Protein AF-A0A372QT05-F1 (afdb_monomer_lite)

Sequence (230 aa):
MGKVKGPLFNKNVDNTIMMLKKEWENHPNNFKMISKQIPQYNAKQIRQRWKNHLDPNLCHEPLDEAEKSFIVQWVKVNQTTPTATIHWKDLISAMKDRFGKLRSENKIKNFWYLKQRSLKLEQQEVDCKYTVDDDKNNIIPFQSLFEICHDPLSEREKQFIIQWISISKMKQKNDRISWVCLRNDLKTKFYKTRPENALKNFWYSRQRRLGEPAREGPSNKPAIPYLLDY

Radius of gyration: 26.47 Å; chains: 1; bounding box: 50×67×67 Å

Foldseek 3Di:
DDDDDADDDDPVLLVLLLVQCVVCVVPPLSLCVSCVVVVSDHSVRSVVCCLAPRPPQADPDAQDPVLLVLLVVVCVVPVPDPPDDDPLVVSQVVCCVVPVHRHRSVNSVVSVVVVVVVVVVVVVVVVVVDDPPPDDDDDDPPPPQPDQPPDQQDPVLLVLLVVVQVVVCVPPVDNDDDLVVSQVVSCVVVVHRHDSVNSVVSVVVVVDVVDDDDDDDPPDDDDDPPPDDD

Structure (mmCIF, N/CA/C/O backbone):
data_AF-A0A372QT05-F1
#
_entry.id   AF-A0A372QT05-F1
#
loop_
_atom_site.group_PDB
_atom_site.id
_atom_site.type_symbol
_atom_site.label_atom_id
_atom_site.label_alt_id
_atom_site.label_comp_id
_atom_site.label_asym_id
_atom_site.label_entity_id
_atom_site.label_seq_id
_atom_site.pdbx_PDB_ins_code
_atom_site.Cartn_x
_atom_site.Cartn_y
_atom_site.Cartn_z
_atom_site.occupancy
_atom_site.B_iso_or_equiv
_atom_site.auth_seq_id
_atom_site.auth_comp_id
_atom_site.auth_asym_id
_atom_site.auth_atom_id
_atom_site.pdbx_PDB_model_num
ATOM 1 N N . MET A 1 1 ? 20.247 11.283 9.728 1.00 34.91 1 MET A N 1
ATOM 2 C CA . MET A 1 1 ? 20.257 11.593 8.280 1.00 34.91 1 MET A CA 1
ATOM 3 C C . MET A 1 1 ? 18.890 11.264 7.693 1.00 34.91 1 MET A C 1
ATOM 5 O O . MET A 1 1 ? 18.452 10.124 7.799 1.00 34.91 1 MET A O 1
ATOM 9 N N . GLY A 1 2 ? 18.161 12.258 7.177 1.00 41.09 2 GLY A N 1
ATOM 10 C CA . GLY A 1 2 ? 16.855 12.034 6.548 1.00 41.09 2 GLY A CA 1
ATOM 11 C C . GLY A 1 2 ? 17.020 11.291 5.223 1.00 41.09 2 GLY A C 1
ATOM 12 O O . GLY A 1 2 ? 17.917 11.615 4.451 1.00 41.09 2 GLY A O 1
ATOM 13 N N . LYS A 1 3 ? 16.181 10.284 4.954 1.00 45.59 3 LYS A N 1
ATOM 14 C CA . LYS A 1 3 ? 16.156 9.623 3.642 1.00 45.59 3 LYS A CA 1
ATOM 15 C C . LYS A 1 3 ? 15.750 10.664 2.598 1.00 45.59 3 LYS A C 1
ATOM 17 O O . LYS A 1 3 ? 14.603 11.113 2.614 1.00 45.59 3 LYS A O 1
ATOM 22 N N . VAL A 1 4 ? 16.677 11.051 1.723 1.00 48.84 4 VAL A N 1
ATOM 23 C CA . VAL A 1 4 ? 16.378 11.878 0.547 1.00 48.84 4 VAL A CA 1
ATOM 24 C C . VAL A 1 4 ? 15.283 11.154 -0.237 1.00 48.84 4 VAL A C 1
ATOM 26 O O . VAL A 1 4 ? 15.436 9.982 -0.591 1.00 48.84 4 VAL A O 1
ATOM 29 N N . LYS A 1 5 ? 14.128 11.803 -0.420 1.00 57.41 5 LYS A N 1
ATOM 30 C CA . LYS A 1 5 ? 13.044 11.245 -1.235 1.00 57.41 5 LYS A CA 1
ATOM 31 C C . LYS A 1 5 ? 13.579 11.122 -2.660 1.00 57.41 5 LYS A C 1
ATOM 33 O O . LYS A 1 5 ? 13.969 12.123 -3.248 1.00 57.41 5 LYS A O 1
ATOM 38 N N . GLY A 1 6 ? 13.640 9.893 -3.171 1.00 64.12 6 GLY A N 1
ATOM 39 C CA . GLY A 1 6 ? 14.063 9.636 -4.545 1.00 64.12 6 GLY A CA 1
ATOM 40 C C . GLY A 1 6 ? 13.148 10.324 -5.569 1.00 64.12 6 GLY A C 1
ATOM 41 O O . GLY A 1 6 ? 12.059 10.781 -5.203 1.00 64.12 6 GLY A O 1
ATOM 42 N N . PRO A 1 7 ? 13.573 10.383 -6.842 1.00 74.38 7 PRO A N 1
ATOM 43 C CA . PRO A 1 7 ? 12.800 11.011 -7.908 1.00 74.38 7 PRO A CA 1
ATOM 44 C C . PRO A 1 7 ? 11.383 10.423 -7.985 1.00 74.38 7 PRO A C 1
ATOM 46 O O . PRO A 1 7 ? 11.181 9.225 -7.773 1.00 74.38 7 PRO A O 1
ATOM 49 N N . LEU A 1 8 ? 10.387 11.267 -8.263 1.00 83.69 8 LEU A N 1
ATOM 50 C CA . LEU A 1 8 ? 9.010 10.817 -8.476 1.00 83.69 8 LEU A CA 1
ATOM 51 C C . LEU A 1 8 ? 8.868 10.199 -9.868 1.00 83.69 8 LEU A C 1
ATOM 53 O O . LEU A 1 8 ? 9.497 10.657 -10.818 1.00 83.69 8 LEU A O 1
ATOM 57 N N . PHE A 1 9 ? 8.035 9.167 -9.991 1.00 88.38 9 PHE A N 1
ATOM 58 C CA . PHE A 1 9 ? 7.623 8.646 -11.295 1.00 88.38 9 PHE A CA 1
ATOM 59 C C . PHE A 1 9 ? 6.711 9.661 -11.989 1.00 88.38 9 PHE A C 1
ATOM 61 O O . PHE A 1 9 ? 5.841 10.253 -11.349 1.00 88.38 9 PHE A O 1
ATOM 68 N N . ASN A 1 10 ? 6.903 9.841 -13.292 1.00 91.56 10 ASN A N 1
ATOM 69 C CA . ASN A 1 10 ? 6.047 10.658 -14.146 1.00 91.56 10 ASN A CA 1
ATOM 70 C C . ASN A 1 10 ? 5.573 9.833 -15.353 1.00 91.56 10 ASN A C 1
ATOM 72 O O . ASN A 1 10 ? 6.066 8.729 -15.589 1.00 91.56 10 ASN A O 1
ATOM 76 N N . LYS A 1 11 ? 4.633 10.381 -16.130 1.00 91.75 11 LYS A N 1
ATOM 77 C CA . LYS A 1 11 ? 4.015 9.676 -17.262 1.00 91.75 11 LYS A CA 1
ATOM 78 C C . LYS A 1 11 ? 5.030 9.237 -18.325 1.00 91.75 11 LYS A C 1
ATOM 80 O O . LYS A 1 11 ? 4.906 8.141 -18.857 1.00 91.75 11 LYS A O 1
ATOM 85 N N . ASN A 1 12 ? 6.050 10.050 -18.602 1.00 92.38 12 ASN A N 1
ATOM 86 C CA . ASN A 1 12 ? 7.078 9.712 -19.591 1.00 92.38 12 ASN A CA 1
ATOM 87 C C . ASN A 1 12 ? 7.896 8.503 -19.134 1.00 92.38 12 ASN A C 1
ATOM 89 O O . ASN A 1 12 ? 8.069 7.556 -19.890 1.00 92.38 12 ASN A O 1
ATOM 93 N N . VAL A 1 13 ? 8.324 8.502 -17.870 1.00 92.69 13 VAL A N 1
ATOM 94 C CA . VAL A 1 13 ? 9.028 7.368 -17.259 1.00 92.69 13 VAL A CA 1
ATOM 95 C C . VAL A 1 13 ? 8.158 6.113 -17.263 1.00 92.69 13 VAL A C 1
ATOM 97 O O . VAL A 1 13 ? 8.650 5.037 -17.589 1.00 92.69 13 VAL A O 1
AT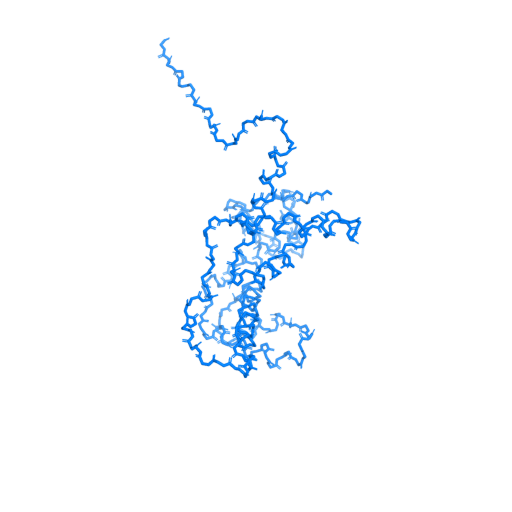OM 100 N N . ASP A 1 14 ? 6.878 6.235 -16.907 1.00 94.19 14 ASP A N 1
ATOM 101 C CA . ASP A 1 14 ? 5.947 5.106 -16.902 1.00 94.19 14 ASP A CA 1
ATOM 102 C C . ASP A 1 14 ? 5.808 4.494 -18.307 1.00 94.19 14 ASP A C 1
ATOM 104 O O . ASP A 1 14 ? 5.926 3.277 -18.454 1.00 94.19 14 ASP A O 1
ATOM 108 N N . ASN A 1 15 ? 5.671 5.328 -19.345 1.00 94.69 15 ASN A N 1
ATOM 109 C CA . ASN A 1 15 ? 5.636 4.882 -20.740 1.00 94.69 15 ASN A CA 1
ATOM 110 C C . ASN A 1 15 ? 6.932 4.161 -21.143 1.00 94.69 15 ASN A C 1
ATOM 112 O O . ASN A 1 15 ? 6.878 3.094 -21.758 1.00 94.69 15 ASN A O 1
ATOM 116 N N . THR A 1 16 ? 8.097 4.696 -20.761 1.00 94.38 16 THR A N 1
ATOM 117 C CA . THR A 1 16 ? 9.390 4.044 -21.016 1.00 94.38 16 THR A CA 1
ATOM 118 C C . THR A 1 16 ? 9.471 2.683 -20.323 1.00 94.38 16 THR A C 1
ATOM 120 O O . THR A 1 16 ? 9.893 1.705 -20.937 1.00 94.38 16 THR A O 1
ATOM 123 N N . ILE A 1 17 ? 9.022 2.580 -19.067 1.00 95.19 17 ILE A N 1
ATOM 124 C CA . ILE A 1 17 ? 8.984 1.304 -18.337 1.00 95.19 17 ILE A CA 1
ATOM 125 C C . ILE A 1 17 ? 8.062 0.305 -19.041 1.00 95.19 17 ILE A C 1
ATOM 127 O O . ILE A 1 17 ? 8.431 -0.862 -19.156 1.00 95.19 17 ILE A O 1
ATOM 131 N N . MET A 1 18 ? 6.890 0.735 -19.519 1.00 94.81 18 MET A N 1
ATOM 132 C CA . MET A 1 18 ? 5.953 -0.134 -20.240 1.00 94.81 18 MET A CA 1
ATOM 133 C C . MET A 1 18 ? 6.543 -0.683 -21.535 1.00 94.81 18 MET A C 1
ATOM 135 O O . MET A 1 18 ? 6.483 -1.890 -21.772 1.00 94.81 18 MET A O 1
ATOM 139 N N . MET A 1 19 ? 7.168 0.183 -22.331 1.00 94.94 19 MET A N 1
ATOM 140 C CA . MET A 1 19 ? 7.846 -0.200 -23.567 1.00 94.94 19 MET A CA 1
ATOM 141 C C . MET A 1 19 ? 8.975 -1.204 -23.304 1.00 94.94 19 MET A C 1
ATOM 143 O O . MET A 1 19 ? 8.967 -2.299 -23.865 1.00 94.94 19 MET A O 1
ATOM 147 N N . LEU A 1 20 ? 9.889 -0.8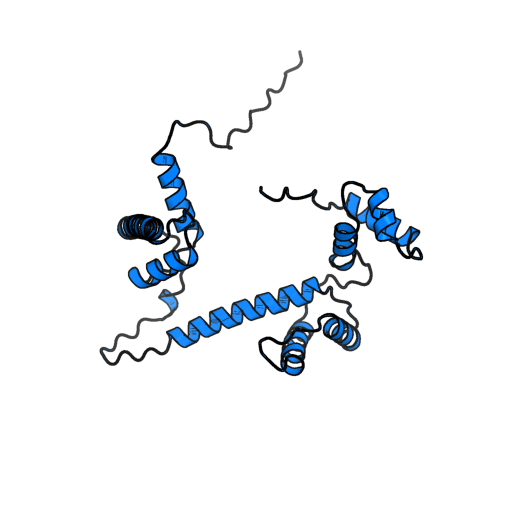91 -22.379 1.00 94.25 20 LEU A N 1
ATOM 148 C CA . LEU A 1 20 ? 11.001 -1.784 -22.047 1.00 94.25 20 LEU A CA 1
ATOM 149 C C . LEU A 1 20 ? 10.511 -3.096 -21.415 1.00 94.25 20 LEU A C 1
ATOM 151 O O . LEU A 1 20 ? 11.093 -4.155 -21.622 1.00 94.25 20 LEU A O 1
ATOM 155 N N . LYS A 1 21 ? 9.423 -3.087 -20.639 1.00 94.56 21 LYS A N 1
ATOM 156 C CA . LYS A 1 21 ? 8.907 -4.323 -20.038 1.00 94.56 21 LYS A CA 1
ATOM 157 C C . LYS A 1 21 ? 8.343 -5.299 -21.074 1.00 94.56 21 LYS A C 1
ATOM 159 O O . LYS A 1 21 ? 8.401 -6.506 -20.819 1.00 94.56 21 LYS A O 1
ATOM 164 N N . LYS A 1 22 ? 7.829 -4.780 -22.194 1.00 92.44 22 LYS A N 1
ATOM 165 C CA . LYS A 1 22 ? 7.400 -5.559 -23.361 1.00 92.44 22 LYS A CA 1
ATOM 166 C C . LYS A 1 22 ? 8.603 -6.102 -24.137 1.00 92.44 22 LYS A C 1
ATOM 168 O O . LYS A 1 22 ? 8.642 -7.282 -24.444 1.00 92.44 22 LYS A O 1
ATOM 173 N N . GLU A 1 23 ? 9.609 -5.268 -24.388 1.00 92.44 23 GLU A N 1
ATOM 174 C CA . GLU A 1 23 ? 10.841 -5.675 -25.083 1.00 92.44 23 GLU A CA 1
ATOM 175 C C . GLU A 1 23 ? 11.604 -6.777 -24.325 1.00 92.44 23 GLU A C 1
ATOM 177 O O . GLU A 1 23 ? 12.037 -7.769 -24.904 1.00 92.44 23 GLU A O 1
ATOM 182 N N . TRP A 1 24 ? 11.710 -6.647 -23.001 1.00 91.19 24 TRP A N 1
ATOM 183 C CA . TRP A 1 24 ? 12.456 -7.567 -22.141 1.00 91.19 24 TRP A CA 1
ATOM 184 C C . TRP A 1 24 ? 11.557 -8.616 -21.468 1.00 91.19 24 TRP A C 1
ATOM 186 O O . TRP A 1 24 ? 11.891 -9.111 -20.389 1.00 91.19 24 TRP A O 1
ATOM 196 N N . GLU A 1 25 ? 10.396 -8.943 -22.042 1.00 87.06 25 GLU A N 1
ATOM 197 C CA . GLU A 1 25 ? 9.388 -9.787 -21.389 1.00 87.06 25 GLU A CA 1
ATOM 198 C C . GLU A 1 25 ? 9.946 -11.146 -20.939 1.00 87.06 25 GLU A C 1
ATOM 200 O O . GLU A 1 25 ? 9.790 -11.503 -19.768 1.00 87.06 25 GLU A O 1
ATOM 205 N N . ASN A 1 26 ? 10.702 -11.808 -21.819 1.00 88.44 26 ASN A N 1
ATOM 206 C CA . ASN A 1 26 ? 11.276 -13.142 -21.608 1.00 88.44 26 ASN A CA 1
ATOM 207 C C . ASN A 1 26 ? 12.611 -13.141 -20.842 1.00 88.44 26 ASN A C 1
ATOM 209 O O . ASN A 1 26 ? 13.188 -14.197 -20.588 1.00 88.44 26 ASN A O 1
ATOM 213 N N . HIS A 1 27 ? 13.133 -11.971 -20.465 1.00 89.69 27 HIS A N 1
ATOM 214 C CA . HIS A 1 27 ? 14.425 -11.890 -19.794 1.00 89.69 27 HIS A CA 1
ATOM 215 C C . HIS A 1 27 ? 14.268 -12.107 -18.273 1.00 89.69 27 HIS A C 1
ATOM 217 O O . HIS A 1 27 ? 13.564 -11.330 -17.616 1.00 89.69 27 HIS A O 1
ATOM 223 N N . PRO A 1 28 ? 14.978 -13.072 -17.650 1.00 84.62 28 PRO A N 1
ATOM 224 C CA . PRO A 1 28 ? 14.790 -13.422 -16.233 1.00 84.62 28 PRO A CA 1
ATOM 225 C C . PRO A 1 28 ? 15.091 -12.253 -15.283 1.00 84.62 28 PRO A C 1
ATOM 227 O O . PRO A 1 28 ? 14.484 -12.111 -14.225 1.00 84.62 28 PRO A O 1
ATOM 230 N N . ASN A 1 29 ? 15.994 -11.361 -15.696 1.00 90.50 29 ASN A N 1
ATOM 231 C CA . ASN A 1 29 ? 16.377 -10.155 -14.961 1.00 90.50 29 ASN A CA 1
ATOM 232 C C . ASN A 1 29 ? 15.856 -8.862 -15.614 1.00 90.50 29 ASN A C 1
ATOM 234 O O . ASN A 1 29 ? 16.552 -7.846 -15.602 1.00 90.50 29 ASN A O 1
ATOM 238 N N . ASN A 1 30 ? 14.663 -8.888 -16.217 1.00 91.94 30 ASN A N 1
ATOM 239 C CA . ASN A 1 30 ? 14.110 -7.754 -16.970 1.00 91.94 30 ASN A CA 1
ATOM 240 C C . ASN A 1 30 ? 14.159 -6.417 -16.207 1.00 91.94 30 ASN A C 1
ATOM 242 O O . ASN A 1 30 ? 14.724 -5.456 -16.710 1.00 91.94 30 ASN A O 1
ATOM 246 N N . PHE A 1 31 ? 13.715 -6.351 -14.949 1.00 94.44 31 PHE A N 1
ATOM 247 C CA . PHE A 1 31 ? 13.750 -5.114 -14.157 1.00 94.44 31 PHE A CA 1
ATOM 248 C C . PHE A 1 31 ? 15.167 -4.583 -13.904 1.00 94.44 31 PHE A C 1
ATOM 250 O O . PHE A 1 31 ? 15.349 -3.373 -13.776 1.00 94.44 31 PHE A O 1
ATOM 257 N N . LYS A 1 32 ? 16.176 -5.463 -13.850 1.00 93.88 32 LYS A N 1
ATOM 258 C CA . LYS A 1 32 ? 17.586 -5.059 -13.745 1.00 93.88 32 LYS A CA 1
ATOM 259 C C . LYS A 1 32 ? 18.056 -4.414 -15.048 1.00 93.88 32 LYS A C 1
ATOM 261 O O . LYS A 1 32 ? 18.744 -3.401 -14.993 1.00 93.88 32 LYS A O 1
ATOM 266 N N . MET A 1 33 ? 17.650 -4.953 -16.197 1.00 92.56 33 MET A N 1
ATOM 267 C CA . MET A 1 33 ? 17.953 -4.358 -17.503 1.00 92.56 33 MET A CA 1
ATOM 268 C C . MET A 1 33 ? 17.241 -3.014 -17.676 1.00 92.56 33 MET A C 1
ATOM 270 O O . MET A 1 33 ? 17.893 -2.029 -18.006 1.00 92.56 33 MET A O 1
ATOM 274 N N . ILE A 1 34 ? 15.957 -2.929 -17.311 1.00 93.50 34 ILE A N 1
ATOM 275 C CA . ILE A 1 34 ? 15.198 -1.667 -17.331 1.00 93.50 34 ILE A CA 1
ATOM 276 C C . ILE A 1 34 ? 15.882 -0.611 -16.448 1.00 93.50 34 ILE A C 1
ATOM 278 O O . ILE A 1 34 ? 16.025 0.535 -16.860 1.00 93.50 34 ILE A O 1
ATOM 282 N N . SER A 1 35 ? 16.379 -0.988 -15.263 1.00 94.81 35 SER A N 1
ATOM 283 C CA . SER A 1 35 ? 17.083 -0.041 -14.382 1.00 94.81 35 SER A CA 1
ATOM 284 C C . SER A 1 35 ? 18.404 0.484 -14.947 1.00 94.81 35 SER A C 1
ATOM 286 O O . SER A 1 35 ? 18.833 1.563 -14.559 1.00 94.81 35 SER A O 1
ATOM 288 N N . LYS A 1 36 ? 19.045 -0.241 -15.875 1.00 93.50 36 LYS A N 1
ATOM 289 C CA . LYS A 1 36 ? 20.234 0.264 -16.581 1.00 93.50 36 LYS A CA 1
ATOM 290 C C . LYS A 1 36 ? 19.864 1.332 -17.611 1.00 93.50 36 LYS A C 1
ATOM 292 O O . LYS A 1 36 ? 20.636 2.258 -17.807 1.00 93.50 36 LYS A O 1
ATOM 297 N N . GLN A 1 37 ? 18.691 1.203 -18.234 1.00 92.62 37 GLN A N 1
ATOM 298 C CA . GLN A 1 37 ? 18.177 2.171 -19.208 1.00 92.62 37 GLN A CA 1
ATOM 299 C C . GLN A 1 37 ? 17.603 3.426 -18.538 1.00 92.62 37 GLN A C 1
ATOM 301 O O . GLN A 1 37 ? 17.612 4.504 -19.121 1.00 92.62 37 GLN A O 1
ATOM 306 N N . ILE A 1 38 ? 17.114 3.300 -17.300 1.00 91.69 38 ILE A N 1
ATOM 307 C CA . ILE A 1 38 ? 16.542 4.405 -16.524 1.00 91.69 38 ILE A CA 1
ATOM 308 C C . ILE A 1 38 ? 17.276 4.507 -15.174 1.00 91.69 38 ILE A C 1
ATOM 310 O O . ILE A 1 38 ? 16.715 4.143 -14.134 1.00 91.69 38 ILE A O 1
ATOM 314 N N . PRO A 1 39 ? 18.534 4.991 -15.161 1.00 89.31 39 PRO A N 1
ATOM 315 C CA . PRO A 1 39 ? 19.421 4.908 -13.996 1.00 89.31 39 PRO A CA 1
ATOM 316 C C . PRO A 1 39 ? 18.932 5.715 -12.786 1.00 89.31 39 PRO A C 1
ATOM 318 O O . PRO A 1 39 ? 19.380 5.481 -11.664 1.00 89.31 39 PRO A O 1
ATOM 321 N N . GLN A 1 40 ? 17.974 6.629 -12.975 1.00 91.00 40 GLN A N 1
ATOM 322 C CA . GLN A 1 40 ? 17.360 7.377 -11.877 1.00 91.00 40 GLN A CA 1
ATOM 323 C C . GLN A 1 40 ? 16.493 6.508 -10.936 1.00 91.00 40 GLN A C 1
ATOM 325 O O . GLN A 1 40 ? 16.173 6.948 -9.830 1.00 91.00 40 GLN A O 1
ATOM 330 N N . TYR A 1 41 ? 16.115 5.285 -11.342 1.00 92.06 41 TYR A N 1
ATOM 331 C CA . TYR A 1 41 ? 15.366 4.340 -10.508 1.00 92.06 41 TYR A CA 1
ATOM 332 C C . TYR A 1 41 ? 16.060 2.984 -10.445 1.00 92.06 41 TYR A C 1
ATOM 334 O O . TYR A 1 41 ? 16.442 2.394 -11.453 1.00 92.06 41 TYR A O 1
ATOM 342 N N . ASN A 1 42 ? 16.129 2.412 -9.248 1.00 92.62 42 ASN A N 1
ATOM 343 C CA . ASN A 1 42 ? 16.612 1.047 -9.096 1.00 92.62 42 ASN A CA 1
ATOM 344 C C . ASN A 1 42 ? 15.551 0.015 -9.526 1.00 92.62 42 ASN A C 1
ATOM 346 O O . ASN A 1 42 ? 14.342 0.271 -9.537 1.00 92.62 42 ASN A O 1
ATOM 350 N N . ALA A 1 43 ? 16.007 -1.209 -9.804 1.00 93.75 43 ALA A N 1
ATOM 351 C CA . ALA A 1 43 ? 15.147 -2.314 -10.234 1.00 93.75 43 ALA A CA 1
ATOM 352 C C . ALA A 1 43 ? 13.980 -2.600 -9.267 1.00 93.75 43 ALA A C 1
ATOM 354 O O . ALA A 1 43 ? 12.892 -2.986 -9.696 1.00 93.75 43 ALA A O 1
ATOM 355 N N . LYS A 1 44 ? 14.171 -2.385 -7.955 1.00 92.25 44 LYS A N 1
ATOM 356 C CA . LYS A 1 44 ? 13.124 -2.587 -6.942 1.00 92.25 44 LYS A CA 1
ATOM 357 C C . LYS A 1 44 ? 12.007 -1.551 -7.074 1.00 92.25 44 LYS A C 1
ATOM 359 O O . LYS A 1 44 ? 10.837 -1.926 -7.007 1.00 92.25 44 LYS A O 1
ATOM 364 N N . GLN A 1 45 ? 12.350 -0.280 -7.273 1.00 92.88 45 GLN A N 1
ATOM 365 C CA . GLN A 1 45 ? 11.385 0.799 -7.495 1.00 92.88 45 GLN A CA 1
ATOM 366 C C . GLN A 1 45 ? 10.571 0.539 -8.764 1.00 92.88 45 GLN A C 1
ATOM 368 O O . GLN A 1 45 ? 9.344 0.587 -8.712 1.00 92.88 45 GLN A O 1
ATOM 373 N N . ILE A 1 46 ? 11.239 0.175 -9.861 1.00 94.75 46 ILE A N 1
ATOM 374 C CA . ILE A 1 46 ? 10.591 -0.140 -11.143 1.00 94.75 46 ILE A CA 1
ATOM 375 C C . ILE A 1 46 ? 9.648 -1.339 -10.991 1.00 94.75 46 ILE A C 1
ATOM 377 O O . ILE A 1 46 ? 8.479 -1.256 -11.360 1.00 94.75 46 ILE A O 1
ATOM 381 N N . ARG A 1 47 ? 10.104 -2.436 -10.371 1.00 94.44 47 ARG A N 1
ATOM 382 C CA . ARG A 1 47 ? 9.265 -3.618 -10.115 1.00 94.44 47 ARG A CA 1
ATOM 383 C C . ARG A 1 47 ? 8.033 -3.279 -9.276 1.00 94.44 47 ARG A C 1
ATOM 385 O O . ARG A 1 47 ? 6.953 -3.811 -9.528 1.00 94.44 47 ARG A O 1
ATOM 392 N N . GLN A 1 48 ? 8.190 -2.436 -8.256 1.00 92.44 48 GLN A N 1
ATOM 393 C CA . GLN A 1 48 ? 7.075 -2.020 -7.409 1.00 92.44 48 GLN A CA 1
ATOM 394 C C . GLN A 1 48 ? 6.083 -1.142 -8.177 1.00 92.44 48 GLN A C 1
ATOM 396 O O . GLN A 1 48 ? 4.876 -1.339 -8.045 1.00 92.44 48 GLN A O 1
ATOM 401 N N . ARG A 1 49 ? 6.589 -0.202 -8.987 1.00 94.50 49 ARG A N 1
ATOM 402 C CA . ARG A 1 49 ? 5.779 0.652 -9.860 1.00 94.50 49 ARG A CA 1
ATOM 403 C C . ARG A 1 49 ? 4.972 -0.197 -10.839 1.00 94.50 49 ARG A C 1
ATOM 405 O O . ARG A 1 49 ? 3.759 -0.030 -10.901 1.00 94.50 49 ARG A O 1
ATOM 412 N N . TRP A 1 50 ? 5.617 -1.170 -11.485 1.00 94.62 50 TRP A N 1
ATOM 413 C CA . TRP A 1 50 ? 4.975 -2.122 -12.392 1.00 94.62 50 TRP A CA 1
ATOM 414 C C . TRP A 1 50 ? 3.809 -2.859 -11.729 1.00 94.62 50 TRP A C 1
ATOM 416 O O . TRP A 1 50 ? 2.662 -2.692 -12.131 1.00 94.62 50 TRP A O 1
ATOM 426 N N . LYS A 1 51 ? 4.089 -3.591 -10.644 1.00 92.31 51 LYS A N 1
ATOM 427 C CA . LYS A 1 51 ? 3.106 -4.441 -9.946 1.00 92.31 51 LYS A CA 1
ATOM 428 C C . LYS A 1 51 ? 1.919 -3.692 -9.344 1.00 92.31 51 LYS A C 1
ATOM 430 O O . LYS A 1 51 ? 0.900 -4.311 -9.054 1.00 92.31 51 LYS A O 1
ATOM 435 N N . ASN A 1 52 ? 2.067 -2.397 -9.083 1.00 90.06 52 ASN A N 1
ATOM 436 C CA . ASN A 1 52 ? 1.011 -1.600 -8.469 1.00 90.06 52 ASN A CA 1
ATOM 437 C C . ASN A 1 52 ? 0.218 -0.768 -9.479 1.00 90.06 52 ASN A C 1
ATOM 439 O O . ASN A 1 52 ? -0.939 -0.458 -9.191 1.00 90.06 52 ASN A O 1
ATOM 443 N N . HIS A 1 53 ? 0.844 -0.359 -10.589 1.00 90.56 53 HIS A N 1
ATOM 444 C CA . HIS A 1 53 ? 0.317 0.708 -11.441 1.00 90.56 53 HIS A CA 1
ATOM 445 C C . HIS A 1 53 ? 0.448 0.491 -12.949 1.00 90.56 53 HIS A C 1
ATOM 447 O O . HIS A 1 53 ? -0.348 1.091 -13.653 1.00 90.56 53 HIS A O 1
ATOM 453 N N . LEU A 1 54 ? 1.429 -0.272 -13.450 1.00 94.38 54 LEU A N 1
ATOM 454 C CA . LEU A 1 54 ? 1.715 -0.311 -14.899 1.00 94.38 54 LEU A CA 1
ATOM 455 C C . LEU A 1 54 ? 1.406 -1.648 -15.571 1.00 94.38 54 LEU A C 1
ATOM 457 O O . LEU A 1 54 ? 1.362 -1.696 -16.794 1.00 94.38 54 LEU A O 1
ATOM 461 N N . ASP A 1 55 ? 1.241 -2.725 -14.802 1.00 93.25 55 ASP A N 1
ATOM 462 C CA . ASP A 1 55 ? 0.863 -4.025 -15.357 1.00 93.25 55 ASP A CA 1
ATOM 463 C C . ASP A 1 55 ? -0.516 -3.919 -16.040 1.00 93.25 55 ASP A C 1
ATOM 465 O O . ASP A 1 55 ? -1.496 -3.644 -15.342 1.00 93.25 55 ASP A O 1
ATOM 469 N N . PRO A 1 56 ? -0.614 -4.140 -17.368 1.00 91.75 56 PRO A N 1
ATOM 470 C CA . PRO A 1 56 ? -1.858 -3.967 -18.122 1.00 91.75 56 PRO A CA 1
ATOM 471 C C . PRO A 1 56 ? -3.003 -4.865 -17.655 1.00 91.75 56 PRO A C 1
ATOM 473 O O . PRO A 1 56 ? -4.164 -4.559 -17.903 1.00 91.75 56 PRO A O 1
ATOM 476 N N . ASN A 1 57 ? -2.693 -5.970 -16.973 1.00 91.88 57 ASN A N 1
ATOM 477 C CA . ASN A 1 57 ? -3.711 -6.874 -16.448 1.00 91.88 57 ASN A CA 1
ATOM 478 C C . ASN A 1 57 ? -4.383 -6.332 -15.178 1.00 91.88 57 ASN A C 1
ATOM 480 O O . ASN A 1 57 ? -5.367 -6.908 -14.715 1.00 91.88 57 ASN A O 1
ATOM 484 N N . LEU A 1 58 ? -3.846 -5.269 -14.568 1.00 93.44 58 LEU A N 1
ATOM 485 C CA . LEU A 1 58 ? -4.396 -4.701 -13.342 1.00 93.44 58 LEU A CA 1
ATOM 486 C C . LEU A 1 58 ? -5.697 -3.947 -13.603 1.00 93.44 58 LEU A C 1
ATOM 488 O O . LEU A 1 58 ? -5.771 -3.016 -14.399 1.00 93.44 58 LEU A O 1
ATOM 492 N N . CYS A 1 59 ? -6.711 -4.263 -12.805 1.00 92.81 59 CYS A N 1
ATOM 493 C CA . CYS A 1 59 ? -7.936 -3.486 -12.758 1.00 92.81 59 CYS A CA 1
ATOM 494 C C . CYS A 1 59 ? -7.752 -2.266 -11.839 1.00 92.81 59 CYS A C 1
ATOM 496 O O . CYS A 1 59 ? -7.688 -2.386 -10.604 1.00 92.81 59 CYS A O 1
ATOM 498 N N . HIS A 1 60 ? -7.686 -1.079 -12.446 1.00 89.56 60 HIS A N 1
ATOM 499 C CA . HIS A 1 60 ? -7.473 0.191 -11.746 1.00 89.56 60 HIS A CA 1
ATOM 500 C C . HIS A 1 60 ? -8.739 0.808 -11.145 1.00 89.56 60 HIS A C 1
ATOM 502 O O . HIS A 1 60 ? -8.612 1.666 -10.266 1.00 89.56 60 HIS A O 1
ATOM 508 N N . GLU A 1 61 ? -9.923 0.312 -11.506 1.00 90.25 61 GLU A N 1
ATOM 509 C CA . GLU A 1 61 ? -11.213 0.780 -10.983 1.00 90.25 61 GLU A CA 1
ATOM 510 C C . GLU A 1 61 ? -11.286 0.728 -9.453 1.00 90.25 61 GLU A C 1
ATOM 512 O O . GLU A 1 61 ? -10.547 -0.037 -8.828 1.00 90.25 61 GLU A O 1
ATOM 517 N N . PRO A 1 62 ? -12.133 1.514 -8.780 1.00 89.75 62 PRO A N 1
ATOM 518 C CA . PRO A 1 62 ? -12.394 1.344 -7.351 1.00 89.75 62 PRO A CA 1
ATOM 519 C C . PRO A 1 62 ? -12.776 -0.105 -6.997 1.00 89.75 62 PRO A C 1
ATOM 521 O O . PRO A 1 62 ? -13.246 -0.855 -7.853 1.00 89.75 62 PRO A O 1
ATOM 524 N N . LEU A 1 63 ? -12.526 -0.516 -5.748 1.00 88.44 63 LEU A N 1
ATOM 525 C CA . LEU A 1 63 ? -13.062 -1.792 -5.258 1.00 88.44 63 LEU A CA 1
ATOM 526 C C . LEU A 1 63 ? -14.576 -1.648 -5.123 1.00 88.44 63 LEU A C 1
ATOM 528 O O . LEU A 1 63 ? -15.031 -0.681 -4.504 1.00 88.44 63 LEU A O 1
ATOM 532 N N . ASP A 1 64 ? -15.323 -2.588 -5.685 1.00 89.69 64 ASP A N 1
ATOM 533 C CA . ASP A 1 64 ? -16.773 -2.641 -5.529 1.00 89.69 64 ASP A CA 1
ATOM 534 C C . ASP A 1 64 ? -17.165 -3.207 -4.149 1.00 89.69 64 ASP A C 1
ATOM 536 O O . ASP A 1 64 ? -16.330 -3.718 -3.394 1.00 89.69 64 ASP A O 1
ATOM 540 N N . GLU A 1 65 ? -18.434 -3.065 -3.764 1.00 91.12 65 GLU A N 1
ATOM 541 C CA . GLU A 1 65 ? -18.890 -3.512 -2.440 1.00 91.12 65 GLU A CA 1
ATOM 542 C C . GLU A 1 65 ? -18.803 -5.036 -2.265 1.00 91.12 65 GLU A C 1
ATOM 544 O O . GLU A 1 65 ? -18.528 -5.521 -1.162 1.00 91.12 65 GLU A O 1
ATOM 549 N N . ALA A 1 66 ? -18.959 -5.805 -3.346 1.00 90.06 66 ALA A N 1
ATOM 550 C CA . ALA A 1 66 ? -18.834 -7.259 -3.310 1.00 90.06 66 ALA A CA 1
ATOM 551 C C . ALA A 1 66 ? -17.380 -7.695 -3.057 1.00 90.06 66 ALA A C 1
ATOM 553 O O . ALA A 1 66 ? -17.128 -8.568 -2.221 1.00 90.06 66 ALA A O 1
ATOM 554 N N . GLU A 1 67 ? -16.415 -7.051 -3.715 1.00 93.06 67 GLU A N 1
ATOM 555 C CA . GLU A 1 67 ? -14.978 -7.232 -3.511 1.00 93.06 67 GLU A CA 1
ATOM 556 C C . GLU A 1 67 ? -14.566 -6.846 -2.091 1.00 93.06 67 GLU A C 1
ATOM 558 O O . GLU A 1 67 ? -13.870 -7.610 -1.419 1.00 93.06 67 GLU A O 1
ATOM 563 N N . LYS A 1 68 ? -15.018 -5.684 -1.601 1.00 93.38 68 LYS A N 1
ATOM 564 C CA . LYS A 1 68 ? -14.761 -5.235 -0.223 1.00 93.38 68 LYS A CA 1
ATOM 565 C C . LYS A 1 68 ? -15.270 -6.251 0.795 1.00 93.38 68 LYS A C 1
ATOM 567 O O . LYS A 1 68 ? -14.534 -6.626 1.710 1.00 93.38 68 LYS A O 1
ATOM 572 N N . SER A 1 69 ? -16.504 -6.721 0.617 1.00 91.69 69 SER A N 1
ATOM 573 C CA . SER A 1 69 ? -17.134 -7.700 1.510 1.00 91.69 69 SER A CA 1
ATOM 574 C C . SER A 1 69 ? -16.378 -9.027 1.497 1.00 91.69 69 SER A C 1
ATOM 576 O O . SER A 1 69 ? -16.107 -9.601 2.554 1.00 91.69 69 SER A O 1
ATOM 578 N N . PHE A 1 70 ? -15.952 -9.472 0.313 1.00 94.19 70 PHE A N 1
ATOM 579 C CA . PHE A 1 70 ? -15.142 -10.674 0.154 1.00 94.19 70 PHE A CA 1
ATOM 580 C C . PHE A 1 70 ? -13.790 -10.571 0.858 1.00 94.19 70 PHE A C 1
ATOM 582 O O . PHE A 1 70 ? -13.421 -11.495 1.571 1.00 94.19 70 PHE A O 1
ATOM 589 N N . ILE A 1 71 ? -13.073 -9.449 0.722 1.00 93.31 71 ILE A N 1
ATOM 590 C CA . ILE A 1 71 ? -11.788 -9.241 1.410 1.00 93.31 71 ILE A CA 1
ATOM 591 C C . ILE A 1 71 ? -11.963 -9.402 2.924 1.00 93.31 71 ILE A C 1
ATOM 593 O O . ILE A 1 71 ? -11.178 -10.099 3.565 1.00 93.31 71 ILE A O 1
ATOM 597 N N . VAL A 1 72 ? -13.004 -8.789 3.501 1.00 91.81 72 VAL A N 1
ATOM 598 C CA . VAL A 1 72 ? -13.268 -8.874 4.944 1.00 91.81 72 VAL A CA 1
ATOM 599 C C . VAL A 1 72 ? -13.566 -10.309 5.373 1.00 91.81 72 VAL A C 1
ATOM 601 O O . VAL A 1 72 ? -13.003 -10.776 6.361 1.00 91.81 72 VAL A O 1
ATOM 604 N N . GLN A 1 73 ? -14.440 -11.006 4.647 1.00 91.56 73 GLN A N 1
ATOM 605 C CA . GLN A 1 73 ? -14.807 -12.391 4.952 1.00 91.56 73 GLN A CA 1
ATOM 606 C C . GLN A 1 73 ? -13.611 -13.333 4.813 1.00 91.56 73 GLN A C 1
ATOM 608 O O . GLN A 1 73 ? -13.322 -14.099 5.728 1.00 91.56 73 GLN A O 1
ATOM 613 N N . TRP A 1 74 ? -12.876 -13.232 3.706 1.00 93.69 74 TRP A N 1
ATOM 614 C CA . TRP A 1 74 ? -11.722 -14.079 3.433 1.00 93.69 74 TRP A CA 1
ATOM 615 C C . TRP A 1 74 ? -10.654 -13.923 4.513 1.00 93.69 74 TRP A C 1
ATOM 617 O O . TRP A 1 74 ? -10.164 -14.925 5.028 1.00 93.69 74 TRP A O 1
ATOM 627 N N . VAL A 1 75 ? -10.331 -12.686 4.917 1.00 91.19 75 VAL A N 1
ATOM 628 C CA . VAL A 1 75 ? -9.352 -12.461 5.989 1.00 91.19 75 VAL A CA 1
ATOM 629 C C . VAL A 1 75 ? -9.849 -13.038 7.311 1.00 91.19 75 VAL A C 1
ATOM 631 O O . VAL A 1 75 ? -9.076 -13.708 7.975 1.00 91.19 75 VAL A O 1
ATOM 634 N N . LYS A 1 76 ? -11.126 -12.868 7.678 1.00 88.06 76 LYS A N 1
ATOM 635 C CA . LYS A 1 76 ? -11.678 -13.453 8.916 1.00 88.06 76 LYS A CA 1
ATOM 636 C C . LYS A 1 76 ? -11.589 -14.981 8.956 1.00 88.06 76 LYS A C 1
ATOM 638 O O . LYS A 1 76 ? -11.326 -15.534 10.013 1.00 88.06 76 LYS A O 1
ATOM 643 N N . VAL A 1 77 ? -11.819 -15.647 7.825 1.00 87.69 77 VAL A N 1
ATOM 644 C CA . VAL A 1 77 ? -11.779 -17.116 7.730 1.00 87.69 77 VAL A CA 1
ATOM 645 C C . VAL A 1 77 ? -10.343 -17.642 7.754 1.00 87.69 77 VAL A C 1
ATOM 647 O O . VAL A 1 77 ? -10.069 -18.655 8.387 1.00 87.69 77 VAL A O 1
ATOM 650 N N . ASN A 1 78 ? -9.418 -16.955 7.079 1.00 84.31 78 ASN A N 1
ATOM 651 C CA . ASN A 1 78 ? -8.037 -17.422 6.913 1.00 84.31 78 ASN A CA 1
ATOM 652 C C . ASN A 1 78 ? -7.076 -16.891 7.989 1.00 84.31 78 ASN A C 1
ATOM 654 O O . ASN A 1 78 ? -5.951 -17.371 8.110 1.00 84.31 78 ASN A O 1
ATOM 658 N N . GLN A 1 79 ? -7.493 -15.899 8.777 1.00 80.94 79 GLN A N 1
ATOM 659 C CA . GLN A 1 79 ? -6.729 -15.368 9.897 1.00 80.94 79 GLN A CA 1
ATOM 660 C C . GLN A 1 79 ? -7.214 -16.021 11.197 1.00 80.94 79 GLN A C 1
ATOM 662 O O . GLN A 1 79 ? -8.099 -15.509 11.876 1.00 80.94 79 GLN A O 1
ATOM 667 N N . THR A 1 80 ? -6.612 -17.160 11.545 1.00 68.75 80 THR A N 1
ATOM 668 C CA . THR A 1 80 ? -6.969 -17.950 12.738 1.00 68.75 80 THR A CA 1
ATOM 669 C C . THR A 1 80 ? -6.661 -17.238 14.055 1.00 68.75 80 THR A C 1
ATOM 671 O O . THR A 1 80 ? -7.340 -17.469 15.052 1.00 68.75 80 THR A O 1
ATOM 674 N N . THR A 1 81 ? -5.662 -16.350 14.077 1.00 68.62 81 THR A N 1
ATOM 675 C CA . THR A 1 81 ? -5.322 -15.525 15.244 1.00 68.62 81 THR A CA 1
ATOM 676 C C . THR A 1 81 ? -5.098 -14.063 14.845 1.00 68.62 81 THR A C 1
ATOM 678 O O . THR A 1 81 ? -4.645 -13.797 13.730 1.00 68.62 81 THR A O 1
ATOM 681 N N . PRO A 1 82 ? -5.323 -13.083 15.746 1.00 69.44 82 PRO A N 1
ATOM 682 C CA . PRO A 1 82 ? -5.102 -11.660 15.452 1.00 69.44 82 PRO A CA 1
ATOM 683 C C . PRO A 1 82 ? -3.673 -11.309 15.002 1.00 69.44 82 PRO A C 1
ATOM 685 O O . PRO A 1 82 ? -3.450 -10.259 14.399 1.00 69.44 82 PRO A O 1
ATOM 688 N N . THR A 1 83 ? -2.701 -12.173 15.307 1.00 71.25 83 THR A N 1
ATOM 689 C CA . THR A 1 83 ? -1.283 -12.019 14.959 1.00 71.25 83 THR A CA 1
ATOM 690 C C . THR A 1 83 ? -0.870 -12.822 13.725 1.00 71.25 83 THR A C 1
ATOM 692 O O . THR A 1 83 ? 0.246 -12.637 13.237 1.00 71.25 83 THR A O 1
ATOM 695 N N . ALA A 1 84 ? -1.740 -13.688 13.194 1.00 79.69 84 ALA A N 1
ATOM 696 C CA . ALA A 1 84 ? -1.424 -14.502 12.029 1.00 79.69 84 ALA A CA 1
ATOM 697 C C . ALA A 1 84 ? -1.186 -13.629 10.788 1.00 79.69 84 ALA A C 1
ATOM 699 O O . ALA A 1 84 ? -1.867 -12.625 10.545 1.00 79.69 84 ALA A O 1
ATOM 700 N N . THR A 1 85 ? -0.189 -14.028 9.995 1.00 86.81 85 THR A N 1
ATOM 701 C CA . THR A 1 85 ? 0.193 -13.322 8.771 1.00 86.81 85 THR A CA 1
ATOM 702 C C . THR A 1 85 ? -0.855 -13.558 7.692 1.00 86.81 85 THR A C 1
ATOM 704 O O . THR A 1 85 ? -1.169 -14.693 7.358 1.00 86.81 85 THR A O 1
ATOM 707 N N . ILE A 1 86 ? -1.376 -12.479 7.108 1.00 89.19 86 ILE A N 1
ATOM 708 C CA . ILE A 1 86 ? -2.330 -12.574 6.001 1.00 89.19 86 ILE A CA 1
ATOM 709 C C . ILE A 1 86 ? -1.573 -12.926 4.717 1.00 89.19 86 ILE A C 1
ATOM 711 O O . ILE A 1 86 ? -0.701 -12.174 4.264 1.00 89.19 86 ILE A O 1
ATOM 715 N N . HIS A 1 87 ? -1.945 -14.044 4.099 1.00 91.81 87 HIS A N 1
ATOM 716 C CA . HIS A 1 87 ? -1.394 -14.493 2.825 1.00 91.81 87 HIS A CA 1
ATOM 717 C C . HIS A 1 87 ? -2.038 -13.746 1.647 1.00 91.81 87 HIS A C 1
ATOM 719 O O . HIS A 1 87 ? -2.936 -14.229 0.964 1.00 91.81 87 HIS A O 1
ATOM 725 N N . TRP A 1 88 ? -1.567 -12.522 1.393 1.00 93.62 88 TRP A N 1
ATOM 726 C CA . TRP A 1 88 ? -2.156 -11.629 0.384 1.00 93.62 88 TRP A CA 1
ATOM 727 C C . TRP A 1 88 ? -2.177 -12.193 -1.039 1.00 93.62 88 TRP A C 1
ATOM 729 O O . TRP A 1 88 ? -3.078 -11.862 -1.802 1.00 93.62 88 TRP A O 1
ATOM 739 N N . LYS A 1 89 ? -1.193 -13.019 -1.411 1.00 93.12 89 LYS A N 1
ATOM 740 C CA . LYS A 1 89 ? -1.137 -13.638 -2.745 1.00 93.12 89 LYS A CA 1
ATOM 741 C C . LYS A 1 89 ? -2.308 -14.591 -2.980 1.00 93.12 89 LYS A C 1
ATOM 743 O O . LYS A 1 89 ? -2.865 -14.600 -4.075 1.00 93.12 89 LYS A O 1
ATOM 748 N N . ASP A 1 90 ? -2.690 -15.331 -1.948 1.00 94.56 90 ASP A N 1
ATOM 749 C CA . ASP A 1 90 ? -3.769 -16.313 -2.020 1.00 94.56 90 ASP A CA 1
ATOM 750 C C . ASP A 1 90 ? -5.112 -15.586 -2.103 1.00 94.56 90 ASP A C 1
ATOM 752 O O . ASP A 1 90 ? -5.934 -15.898 -2.960 1.00 94.56 90 ASP A O 1
ATOM 756 N N . LEU A 1 91 ? -5.275 -14.509 -1.325 1.00 95.31 91 LEU A N 1
ATOM 757 C CA . LEU A 1 91 ? -6.427 -13.614 -1.439 1.00 95.31 91 LEU A CA 1
ATOM 758 C C . LEU A 1 91 ? -6.543 -12.980 -2.835 1.00 95.31 91 LEU A C 1
ATOM 760 O O . LEU A 1 91 ? -7.632 -12.951 -3.397 1.00 95.31 91 LEU A O 1
ATOM 764 N N . ILE A 1 92 ? -5.445 -12.478 -3.415 1.00 95.31 92 ILE A N 1
ATOM 765 C CA . ILE A 1 92 ? -5.458 -11.904 -4.776 1.00 95.31 92 ILE A CA 1
ATOM 766 C C . ILE A 1 92 ? -5.887 -12.951 -5.802 1.00 95.31 92 ILE A C 1
ATOM 768 O O . ILE A 1 92 ? -6.669 -12.632 -6.695 1.00 95.31 92 ILE A O 1
ATOM 772 N N . SER A 1 93 ? -5.384 -14.180 -5.673 1.00 95.50 93 SER A N 1
ATOM 773 C CA . SER A 1 93 ? -5.730 -15.281 -6.576 1.00 95.50 93 SER A CA 1
ATOM 774 C C . SER A 1 93 ? -7.215 -15.622 -6.452 1.00 95.50 93 SER A C 1
ATOM 776 O O . SER A 1 93 ? -7.933 -15.547 -7.441 1.00 95.50 93 SER A O 1
ATOM 778 N N . ALA A 1 94 ? -7.718 -15.801 -5.227 1.00 94.94 94 ALA A N 1
ATOM 779 C CA . ALA A 1 94 ? -9.137 -16.047 -4.975 1.00 94.94 94 ALA A CA 1
ATOM 780 C C . ALA A 1 94 ? -10.047 -14.901 -5.465 1.00 94.94 94 ALA A C 1
ATOM 782 O O . ALA A 1 94 ? -11.134 -15.144 -5.987 1.00 94.94 94 ALA A O 1
ATOM 783 N N . MET A 1 95 ? -9.615 -13.641 -5.331 1.00 95.25 95 MET A N 1
ATOM 784 C CA . MET A 1 95 ? -10.338 -12.494 -5.893 1.00 95.25 95 MET A CA 1
ATOM 785 C C . MET A 1 95 ? -10.362 -12.530 -7.421 1.00 95.25 95 MET A C 1
ATOM 787 O O . MET A 1 95 ? -11.402 -12.250 -8.016 1.00 95.25 95 MET A O 1
ATOM 791 N N . LYS A 1 96 ? -9.236 -12.867 -8.057 1.00 95.12 96 LYS A N 1
ATOM 792 C CA . LYS A 1 96 ? -9.154 -12.981 -9.513 1.00 95.12 96 LYS A CA 1
ATOM 793 C C . LYS A 1 96 ? -10.079 -14.086 -10.020 1.00 95.12 96 LYS A C 1
ATOM 795 O O . LYS A 1 96 ? -10.822 -13.835 -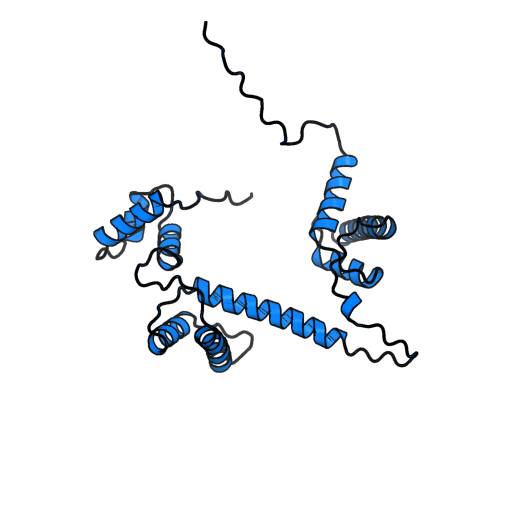10.962 1.00 95.12 96 LYS A O 1
ATOM 800 N N . ASP A 1 97 ? -10.081 -15.243 -9.368 1.00 95.62 97 ASP A N 1
ATOM 801 C CA . ASP A 1 97 ? -10.920 -16.382 -9.748 1.00 95.62 97 ASP A CA 1
ATOM 802 C C . ASP A 1 97 ? -12.412 -16.067 -9.575 1.00 95.62 97 ASP A C 1
ATOM 804 O O . ASP A 1 97 ? -13.232 -16.437 -10.411 1.00 95.62 97 ASP A O 1
ATOM 808 N N . ARG A 1 98 ? -12.774 -15.322 -8.521 1.00 95.44 98 ARG A N 1
ATOM 809 C CA . ARG A 1 98 ? -14.171 -14.977 -8.221 1.00 95.44 98 ARG A CA 1
ATOM 810 C C . ARG A 1 98 ? -14.727 -13.824 -9.057 1.00 95.44 98 ARG A C 1
ATOM 812 O O . ARG A 1 98 ? -15.892 -13.862 -9.437 1.00 95.44 98 ARG A O 1
ATOM 819 N N . PHE A 1 99 ? -13.941 -12.771 -9.278 1.00 94.75 99 PHE A N 1
ATOM 820 C CA . PHE A 1 99 ? -14.414 -11.516 -9.882 1.00 94.75 99 PHE A CA 1
ATOM 821 C C . PHE A 1 99 ? -13.864 -11.263 -11.289 1.00 94.75 99 PHE A C 1
ATOM 823 O O . PHE A 1 99 ? -14.233 -10.270 -11.913 1.00 94.75 99 PHE A O 1
ATOM 830 N N . GLY A 1 100 ? -12.932 -12.088 -11.775 1.00 94.06 100 GLY A N 1
ATOM 831 C CA . GLY A 1 100 ? -12.249 -11.888 -13.058 1.00 94.06 100 GLY A CA 1
ATOM 832 C C . GLY A 1 100 ? -11.314 -10.671 -13.096 1.00 94.06 100 GLY A C 1
ATOM 833 O O . GLY A 1 100 ? -10.735 -10.368 -14.136 1.00 94.06 100 GLY A O 1
ATOM 834 N N . LYS A 1 101 ? -11.145 -9.955 -11.975 1.00 93.69 101 LYS A N 1
ATOM 835 C CA . LYS A 1 101 ? -10.364 -8.714 -11.874 1.00 93.69 101 LYS A CA 1
ATOM 836 C C . LYS A 1 101 ? -9.074 -8.960 -11.100 1.00 93.69 101 LYS A C 1
ATOM 838 O O . LYS A 1 101 ? -9.101 -9.302 -9.919 1.00 93.69 101 LYS A O 1
ATOM 843 N N . LEU A 1 102 ? -7.925 -8.699 -11.722 1.00 94.88 102 LEU A N 1
ATOM 844 C CA . LEU A 1 102 ? -6.652 -8.697 -11.003 1.00 94.88 102 LEU A CA 1
ATOM 845 C C . LEU A 1 102 ? -6.481 -7.366 -10.260 1.00 94.88 102 LEU A C 1
ATOM 847 O O . LEU A 1 102 ? -6.260 -6.313 -10.860 1.00 94.88 102 LEU A O 1
ATOM 851 N N . ARG A 1 103 ? -6.569 -7.406 -8.931 1.00 94.06 103 ARG A N 1
ATOM 852 C CA . ARG A 1 103 ? -6.309 -6.249 -8.064 1.00 94.06 103 ARG A CA 1
ATOM 853 C C . ARG A 1 103 ? -4.860 -6.251 -7.589 1.00 94.06 103 ARG A C 1
ATOM 855 O O . ARG A 1 103 ? -4.307 -7.298 -7.262 1.00 94.06 103 ARG A O 1
ATOM 862 N N . SER A 1 104 ? -4.243 -5.071 -7.503 1.00 93.69 104 SER A N 1
ATOM 863 C CA . SER A 1 104 ? -2.895 -4.973 -6.937 1.00 93.69 104 SER A CA 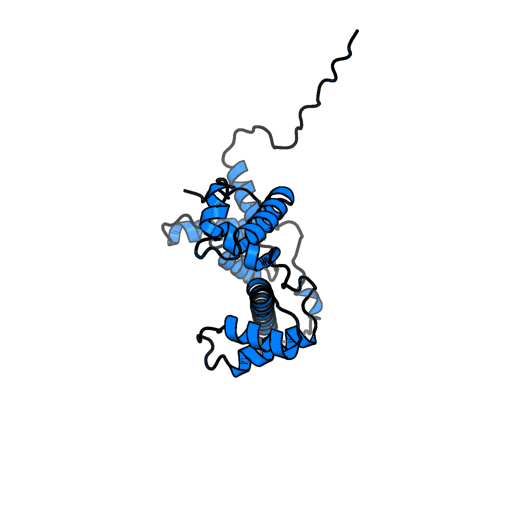1
ATOM 864 C C . SER A 1 104 ? -2.920 -5.246 -5.434 1.00 93.69 104 SER A C 1
ATOM 866 O O . SER A 1 104 ? -3.819 -4.803 -4.714 1.00 93.69 104 SER A O 1
ATOM 868 N N . GLU A 1 105 ? -1.883 -5.923 -4.939 1.00 93.75 105 GLU A N 1
ATOM 869 C CA . GLU A 1 105 ? -1.713 -6.221 -3.510 1.00 93.75 105 GLU A CA 1
ATOM 870 C C . GLU A 1 105 ? -1.822 -4.957 -2.649 1.00 93.75 105 GLU A C 1
ATOM 872 O O . GLU A 1 105 ? -2.446 -4.952 -1.589 1.00 93.75 105 GLU A O 1
ATOM 877 N N . ASN A 1 106 ? -1.263 -3.851 -3.144 1.00 91.12 106 ASN A N 1
ATOM 878 C CA . ASN A 1 106 ? -1.318 -2.555 -2.483 1.00 91.12 106 ASN A CA 1
ATOM 879 C C . ASN A 1 106 ? -2.754 -2.028 -2.334 1.00 91.12 106 ASN A C 1
ATOM 881 O O . ASN A 1 106 ? -3.080 -1.438 -1.308 1.00 91.12 106 ASN A O 1
ATOM 885 N N . LYS A 1 107 ? -3.626 -2.250 -3.326 1.00 92.75 107 LYS A N 1
ATOM 886 C CA . LYS A 1 107 ? -5.021 -1.793 -3.282 1.00 92.75 107 LYS A CA 1
ATOM 887 C C . LYS A 1 107 ? -5.823 -2.533 -2.214 1.00 92.75 107 LYS A C 1
ATOM 889 O O . LYS A 1 107 ? -6.516 -1.896 -1.424 1.00 92.75 107 LYS A O 1
ATOM 894 N N . ILE A 1 108 ? -5.652 -3.851 -2.143 1.00 93.00 108 ILE A N 1
ATOM 895 C CA . ILE A 1 108 ? -6.293 -4.705 -1.135 1.00 93.00 108 ILE A CA 1
ATOM 896 C C . ILE A 1 108 ? -5.788 -4.351 0.268 1.00 93.00 108 ILE A C 1
ATOM 898 O O . ILE A 1 108 ? -6.589 -4.115 1.172 1.00 93.00 108 ILE A O 1
ATOM 902 N N . LYS A 1 109 ? -4.464 -4.238 0.444 1.00 91.31 109 LYS A N 1
ATOM 903 C CA . LYS A 1 109 ? -3.854 -3.838 1.721 1.00 91.31 109 LYS A CA 1
ATOM 904 C C . LYS A 1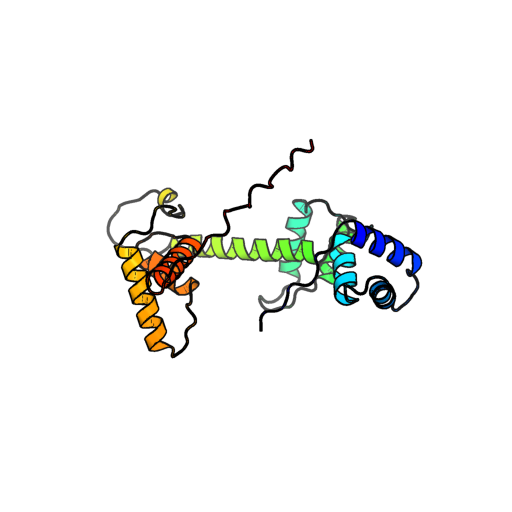 109 ? -4.358 -2.482 2.195 1.00 91.31 109 LYS A C 1
ATOM 906 O O . LYS A 1 109 ? -4.717 -2.342 3.361 1.00 91.31 109 LYS A O 1
ATOM 911 N N . ASN A 1 110 ? -4.403 -1.493 1.303 1.00 90.56 110 ASN A N 1
ATOM 912 C CA . ASN A 1 110 ? -4.899 -0.163 1.639 1.00 90.56 110 ASN A CA 1
ATOM 913 C C . ASN A 1 110 ? -6.340 -0.220 2.146 1.00 90.56 110 ASN A C 1
ATOM 915 O O . ASN A 1 110 ? -6.625 0.353 3.192 1.00 90.56 110 ASN A O 1
ATOM 919 N N . PHE A 1 111 ? -7.224 -0.947 1.457 1.00 92.44 111 PHE A N 1
ATOM 920 C CA . PHE A 1 111 ? -8.599 -1.138 1.916 1.00 92.44 111 PHE A CA 1
ATOM 921 C C . PHE A 1 111 ? -8.657 -1.793 3.303 1.00 92.44 111 PHE A C 1
ATOM 923 O O . PHE A 1 111 ? -9.274 -1.242 4.215 1.00 92.44 111 PHE A O 1
ATOM 930 N N . TRP A 1 112 ? -7.966 -2.920 3.489 1.00 92.06 112 TRP A N 1
ATOM 931 C CA . TRP A 1 112 ? -7.986 -3.657 4.751 1.00 92.06 112 TRP A CA 1
ATOM 932 C C . TRP A 1 112 ? -7.478 -2.821 5.930 1.00 92.06 112 TRP A C 1
ATOM 934 O O . TRP A 1 112 ? -8.146 -2.724 6.958 1.00 92.06 112 TRP A O 1
ATOM 944 N N . TYR A 1 113 ? -6.325 -2.161 5.788 1.00 87.94 113 TYR A N 1
ATOM 945 C CA . TYR A 1 113 ? -5.759 -1.360 6.874 1.00 87.94 113 TYR A CA 1
ATOM 946 C C . TYR A 1 113 ? -6.573 -0.099 7.170 1.00 87.94 113 TYR A C 1
ATOM 948 O O . TYR A 1 113 ? -6.627 0.324 8.325 1.00 87.94 113 TYR A O 1
ATOM 956 N N . LEU A 1 114 ? -7.221 0.500 6.166 1.00 83.69 114 LEU A N 1
ATOM 957 C CA . LEU A 1 114 ? -8.175 1.586 6.400 1.00 83.69 114 LEU A CA 1
ATOM 958 C C . LEU A 1 114 ? -9.393 1.084 7.179 1.00 83.69 114 LEU A C 1
ATOM 960 O O . LEU A 1 114 ? -9.780 1.716 8.160 1.00 83.69 114 LEU A O 1
ATOM 964 N N . LYS A 1 115 ? -9.933 -0.087 6.822 1.00 86.06 115 LYS A N 1
ATOM 965 C CA . LYS A 1 115 ? -11.048 -0.701 7.550 1.00 86.06 115 LYS A CA 1
ATOM 966 C C . LYS A 1 115 ? -10.673 -1.039 8.994 1.00 86.06 115 LYS A C 1
ATOM 968 O O . LYS A 1 115 ? -11.422 -0.706 9.903 1.00 86.06 115 LYS A O 1
ATOM 973 N N . GLN A 1 116 ? -9.495 -1.619 9.233 1.00 82.56 116 GLN A N 1
ATOM 974 C CA . GLN A 1 116 ? -9.010 -1.883 10.594 1.00 82.56 116 GLN A CA 1
ATOM 975 C C . GLN A 1 116 ? -8.880 -0.605 11.430 1.00 82.56 116 GLN A C 1
ATOM 977 O O . GLN A 1 116 ? -9.112 -0.635 12.636 1.00 82.56 116 GLN A O 1
ATOM 982 N N . ARG A 1 117 ? -8.496 0.518 10.812 1.00 76.19 117 ARG A N 1
ATOM 983 C CA . ARG A 1 117 ? -8.438 1.809 11.505 1.00 76.19 117 ARG A CA 1
ATOM 984 C C . ARG A 1 117 ? -9.830 2.331 11.850 1.00 76.19 117 ARG A C 1
ATOM 986 O O . ARG A 1 117 ? -9.983 2.786 12.975 1.00 76.19 117 ARG A O 1
ATOM 993 N N . SER A 1 118 ? -10.818 2.237 10.952 1.00 74.25 118 SER A N 1
ATOM 994 C CA . SER A 1 118 ? -12.188 2.672 11.288 1.00 74.25 118 SER A CA 1
ATOM 995 C C . SER A 1 118 ? -12.792 1.809 12.392 1.00 74.25 118 SER A C 1
ATOM 997 O O . SER A 1 118 ? -13.308 2.358 13.350 1.00 74.25 118 SER A O 1
ATOM 999 N N . LEU A 1 119 ? -12.598 0.487 12.354 1.00 75.56 119 LEU A N 1
ATOM 1000 C CA . LEU A 1 119 ? -13.096 -0.411 13.403 1.00 75.56 119 LEU A CA 1
ATOM 1001 C C . LEU A 1 119 ? -12.519 -0.090 14.791 1.00 75.56 119 LEU A C 1
ATOM 1003 O O . LEU A 1 119 ? -13.229 -0.171 15.784 1.00 75.56 119 LEU A O 1
ATOM 1007 N N . LYS A 1 120 ? -11.241 0.305 14.872 1.00 71.75 120 LYS A N 1
ATOM 1008 C CA . LYS A 1 120 ? -10.633 0.743 16.140 1.00 71.75 120 LYS A CA 1
ATOM 1009 C C . LYS A 1 120 ? -11.222 2.057 16.652 1.00 71.75 120 LYS A C 1
ATOM 1011 O O . LYS A 1 120 ? -11.303 2.238 17.860 1.00 71.75 120 LYS A O 1
ATOM 1016 N N . LEU A 1 121 ? -11.592 2.964 15.749 1.00 66.88 121 LEU A N 1
ATOM 1017 C CA . LEU A 1 121 ? -12.255 4.217 16.111 1.00 66.88 121 LEU A CA 1
ATOM 1018 C C . LEU A 1 121 ? -13.690 3.946 16.585 1.00 66.88 121 LEU A C 1
ATOM 1020 O O . LEU A 1 121 ? -14.072 4.436 17.638 1.00 66.88 121 LEU A O 1
ATOM 1024 N N . GLU A 1 122 ? -14.422 3.077 15.886 1.00 63.62 122 GLU A N 1
ATOM 1025 C CA . GLU A 1 122 ? -15.777 2.641 16.253 1.00 63.62 122 GLU A CA 1
ATOM 1026 C C . GLU A 1 122 ? -15.798 1.911 17.613 1.00 63.62 122 GLU A C 1
ATOM 1028 O O . GLU A 1 122 ? -16.678 2.147 18.431 1.00 63.62 122 GLU A O 1
ATOM 1033 N N . GLN A 1 123 ? -14.807 1.064 17.914 1.00 54.91 123 GLN A N 1
ATOM 1034 C CA . GLN A 1 123 ? -14.698 0.397 19.223 1.00 54.91 123 GLN A CA 1
ATOM 1035 C C . GLN A 1 123 ? -14.366 1.376 20.354 1.00 54.91 123 GLN A C 1
ATOM 1037 O O . GLN A 1 123 ? -14.959 1.295 21.424 1.00 54.91 123 GLN A O 1
ATOM 1042 N N . GLN A 1 124 ? -13.489 2.353 20.104 1.00 52.72 124 GLN A N 1
ATOM 1043 C CA . GLN A 1 124 ? -13.250 3.443 21.056 1.00 52.72 124 GLN A CA 1
ATOM 1044 C C . GLN A 1 124 ? -14.504 4.306 21.269 1.00 52.72 124 GLN A C 1
ATOM 1046 O O . GLN A 1 124 ? -14.712 4.816 22.362 1.00 52.72 124 GLN A O 1
ATOM 1051 N N . GLU A 1 125 ? -15.362 4.452 20.259 1.00 42.72 125 GLU A N 1
ATOM 1052 C CA . GLU A 1 125 ? -16.653 5.141 20.373 1.00 42.72 125 GLU A CA 1
ATOM 1053 C C . GLU A 1 125 ? -17.703 4.363 21.177 1.00 42.72 125 GLU A C 1
ATOM 1055 O O . GLU A 1 125 ? -18.578 4.985 21.778 1.00 42.72 125 GLU A O 1
ATOM 1060 N N . VAL A 1 126 ? -17.634 3.029 21.194 1.00 43.47 126 VAL A N 1
ATOM 1061 C CA . VAL A 1 126 ? -18.548 2.163 21.958 1.00 43.47 126 VAL A CA 1
ATOM 1062 C C . VAL A 1 126 ? -18.092 2.024 23.412 1.00 43.47 126 VAL A C 1
ATOM 1064 O O . VAL A 1 126 ? -18.915 2.190 24.311 1.00 43.47 126 VAL A O 1
ATOM 1067 N N . ASP A 1 127 ? -16.795 1.831 23.665 1.00 37.16 127 ASP A N 1
ATOM 1068 C CA . ASP A 1 127 ? -16.251 1.714 25.028 1.00 37.16 127 ASP A CA 1
ATOM 1069 C C . ASP A 1 127 ? -16.414 3.018 25.837 1.00 37.16 127 ASP A C 1
ATOM 1071 O O . ASP A 1 127 ? -16.595 2.982 27.050 1.00 37.16 127 ASP A O 1
ATOM 1075 N N . CYS A 1 128 ? -16.431 4.187 25.183 1.00 40.94 128 CYS A N 1
ATOM 1076 C CA . CYS A 1 128 ? -16.685 5.477 25.841 1.00 40.94 128 CYS A CA 1
ATOM 1077 C C . CYS A 1 128 ? -18.174 5.787 26.099 1.00 40.94 128 CYS A C 1
ATOM 1079 O O . CYS A 1 128 ? -18.469 6.826 26.687 1.00 40.94 128 CYS A O 1
ATOM 1081 N N . LYS A 1 129 ? -19.114 4.944 25.646 1.00 40.00 129 LYS A N 1
ATOM 1082 C CA . LYS A 1 129 ? -20.562 5.109 25.896 1.00 40.00 129 LYS A CA 1
ATOM 1083 C C . LYS A 1 129 ? -21.056 4.354 27.132 1.00 40.00 129 LYS A C 1
ATOM 1085 O O . LYS A 1 129 ? -22.185 4.580 27.552 1.00 40.00 129 LYS A O 1
ATOM 1090 N N . TYR A 1 130 ? -20.220 3.500 27.720 1.00 40.19 130 TYR A N 1
ATOM 1091 C CA . TYR A 1 130 ? -20.546 2.711 28.905 1.00 40.19 130 TYR A CA 1
ATOM 1092 C C . TYR A 1 130 ? -19.521 2.957 30.018 1.00 40.19 130 TYR A C 1
ATOM 1094 O O . TYR A 1 130 ? -18.747 2.080 30.386 1.00 40.19 130 TYR A O 1
ATOM 1102 N N . THR A 1 131 ? -19.543 4.158 30.590 1.00 34.97 131 THR A N 1
ATOM 1103 C CA . THR A 1 131 ? -19.204 4.343 32.004 1.00 34.97 131 THR A CA 1
ATOM 1104 C C . THR A 1 131 ? -20.494 4.741 32.698 1.00 34.97 131 THR A C 1
ATOM 1106 O O . THR A 1 131 ? -21.025 5.825 32.465 1.00 34.97 131 THR A O 1
ATOM 1109 N N . VAL A 1 132 ? -21.053 3.806 33.465 1.00 37.16 132 VAL A N 1
ATOM 1110 C CA . VAL A 1 132 ? -22.179 4.075 34.358 1.00 37.16 132 VAL A CA 1
ATOM 1111 C C . VAL A 1 132 ? -21.625 4.927 35.493 1.00 37.16 132 VAL A C 1
ATOM 1113 O O . VAL A 1 132 ? -21.053 4.391 36.437 1.00 37.16 132 VAL A O 1
ATOM 1116 N N . ASP A 1 133 ? -21.742 6.245 35.364 1.00 33.03 133 ASP A N 1
ATOM 1117 C CA . ASP A 1 133 ? -21.664 7.134 36.516 1.00 33.03 133 ASP A CA 1
ATOM 1118 C C . ASP A 1 133 ? -23.075 7.230 37.096 1.00 33.03 133 ASP A C 1
ATOM 1120 O O . ASP A 1 133 ? -23.979 7.864 36.548 1.00 33.03 133 ASP A O 1
ATOM 1124 N N . ASP A 1 134 ? -23.246 6.501 38.190 1.00 44.34 134 ASP A N 1
ATOM 1125 C CA . ASP A 1 134 ? -24.414 6.472 39.055 1.00 44.34 134 ASP A CA 1
ATOM 1126 C C . ASP A 1 134 ? -24.464 7.780 39.862 1.00 44.34 134 ASP A C 1
ATOM 1128 O O . ASP A 1 134 ? -24.140 7.799 41.039 1.00 44.34 134 ASP A O 1
ATOM 1132 N N . ASP A 1 135 ? -24.737 8.911 39.204 1.00 43.47 135 ASP A N 1
ATOM 1133 C CA . ASP A 1 135 ? -25.456 10.033 39.814 1.00 43.47 135 ASP A CA 1
ATOM 1134 C C . ASP A 1 135 ? -25.723 11.164 38.807 1.00 43.47 135 ASP A C 1
ATOM 1136 O O . ASP A 1 135 ? -24.819 11.706 38.171 1.00 43.47 135 ASP A O 1
ATOM 1140 N N . LYS A 1 136 ? -26.986 11.603 38.785 1.00 41.62 136 LYS A N 1
ATOM 1141 C CA . LYS A 1 136 ? -27.538 12.807 38.132 1.00 41.62 136 LYS A CA 1
ATOM 1142 C C . LYS A 1 136 ? -27.781 12.733 36.621 1.00 41.62 136 LYS A C 1
ATOM 1144 O O . LYS A 1 136 ? -26.962 13.090 35.780 1.00 41.62 136 LYS A O 1
ATOM 1149 N N . ASN A 1 137 ? -29.047 12.431 36.327 1.00 44.84 137 ASN A N 1
ATOM 1150 C CA . ASN A 1 137 ? -29.771 12.754 35.102 1.00 44.84 137 ASN A CA 1
ATOM 1151 C C . ASN A 1 137 ? -29.416 14.143 34.544 1.00 44.84 137 ASN A C 1
ATOM 1153 O O . ASN A 1 137 ? -29.969 15.159 34.963 1.00 44.84 137 ASN A O 1
ATOM 1157 N N . ASN A 1 138 ? -28.560 14.166 33.527 1.00 39.00 138 ASN A N 1
ATOM 1158 C CA . ASN A 1 138 ? -28.641 15.158 32.467 1.00 39.00 138 ASN A CA 1
ATOM 1159 C C . ASN A 1 138 ? -28.166 14.514 31.162 1.00 39.00 138 ASN A C 1
ATOM 1161 O O . ASN A 1 138 ? -26.973 14.387 30.895 1.00 39.00 138 ASN A O 1
ATOM 1165 N N . ILE A 1 139 ? -29.127 14.052 30.362 1.00 37.66 139 ILE A N 1
ATOM 1166 C CA . ILE A 1 139 ? -28.878 13.492 29.035 1.00 37.66 139 ILE A CA 1
ATOM 1167 C C . ILE A 1 139 ? -28.479 14.657 28.124 1.00 37.66 139 ILE A C 1
ATOM 1169 O O . ILE A 1 139 ? -29.330 15.398 27.637 1.00 37.66 139 ILE A O 1
ATOM 1173 N N . ILE A 1 140 ? -27.175 14.841 27.911 1.00 39.44 140 ILE A N 1
ATOM 1174 C CA . ILE A 1 140 ? -26.654 15.778 26.911 1.00 39.44 140 ILE A CA 1
ATOM 1175 C C . ILE A 1 140 ? -26.637 15.056 25.551 1.00 39.44 140 ILE A C 1
ATOM 1177 O O . ILE A 1 140 ? -26.030 13.987 25.444 1.00 39.44 140 ILE A O 1
ATOM 1181 N N . PRO A 1 141 ? -27.265 15.602 24.491 1.00 31.95 141 PRO A N 1
ATOM 1182 C CA . PRO A 1 141 ? -27.237 14.999 23.162 1.00 31.95 141 PRO A CA 1
ATOM 1183 C C . PRO A 1 141 ? -25.801 14.858 22.629 1.00 31.95 141 PRO A C 1
ATOM 1185 O O . PRO A 1 141 ? -25.069 15.833 22.460 1.00 31.95 141 PRO A O 1
ATOM 1188 N N . PHE A 1 142 ? -25.413 13.618 22.322 1.00 41.56 142 PHE A N 1
ATOM 1189 C CA . PHE A 1 142 ? -24.065 13.195 21.909 1.00 41.56 142 PHE A CA 1
ATOM 1190 C C . PHE A 1 142 ? -23.528 13.867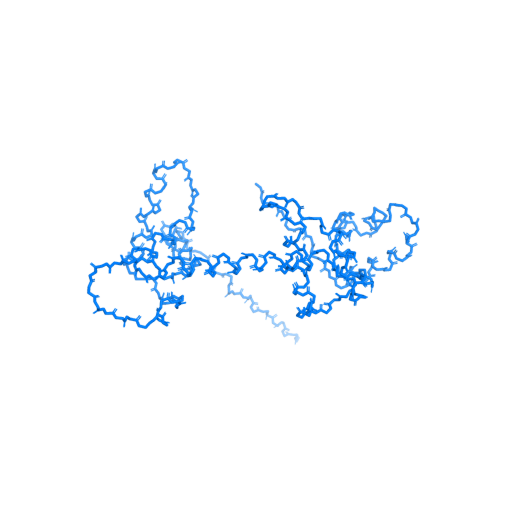 20.628 1.00 41.56 142 PHE A C 1
ATOM 1192 O O . PHE A 1 142 ? -22.337 13.780 20.331 1.00 41.56 142 PHE A O 1
ATOM 1199 N N . GLN A 1 143 ? -24.365 14.590 19.883 1.00 34.56 143 GLN A N 1
ATOM 1200 C CA . GLN A 1 143 ? -23.960 15.297 18.665 1.00 34.56 143 GLN A CA 1
ATOM 1201 C C . GLN A 1 143 ? -22.893 16.383 18.923 1.00 34.56 143 GLN A C 1
ATOM 1203 O O . GLN A 1 143 ? -22.168 16.751 18.008 1.00 34.56 143 GLN A O 1
ATOM 1208 N N . SER A 1 144 ? -22.729 16.825 20.177 1.00 40.81 144 SER A N 1
ATOM 1209 C CA . SER A 1 144 ? -21.774 17.869 20.578 1.00 40.81 144 SER A CA 1
ATOM 1210 C C . SER A 1 144 ? -20.340 17.385 20.881 1.00 40.81 144 SER A C 1
ATOM 1212 O O . SER A 1 144 ? -19.459 18.226 21.054 1.00 40.81 144 SER A O 1
ATOM 1214 N N . LEU A 1 145 ? -20.057 16.076 20.982 1.00 42.00 145 LEU A N 1
ATOM 1215 C CA . LEU A 1 145 ? -18.755 15.581 21.489 1.00 42.00 145 LEU A CA 1
ATOM 1216 C C . LEU A 1 145 ? -17.755 15.121 20.410 1.00 42.00 145 LEU A C 1
ATOM 1218 O O . LEU A 1 145 ? -16.604 14.810 20.731 1.00 42.00 145 LEU A O 1
ATOM 1222 N N . PHE A 1 146 ? -18.162 15.113 19.138 1.00 45.50 146 PHE A N 1
ATOM 1223 C CA . PHE A 1 146 ? -17.321 14.705 18.001 1.00 45.50 146 PHE A CA 1
ATOM 1224 C C . PHE A 1 146 ? -16.886 15.846 17.080 1.00 45.50 146 PHE A C 1
ATOM 1226 O O . PHE A 1 146 ? -16.225 15.607 16.068 1.00 45.50 146 PHE A O 1
ATOM 1233 N N . GLU A 1 147 ? -17.178 17.094 17.436 1.00 52.56 147 GLU A N 1
ATOM 1234 C CA . GLU A 1 147 ? -16.620 18.226 16.711 1.00 52.56 147 GLU A CA 1
ATOM 1235 C C . GLU A 1 147 ? -15.142 18.381 17.079 1.00 52.56 147 GLU A C 1
ATOM 1237 O O . GLU A 1 147 ? -14.767 18.685 18.216 1.00 52.56 147 GLU A O 1
ATOM 1242 N N . ILE A 1 148 ? -14.266 18.143 16.099 1.00 59.78 148 ILE A N 1
ATOM 1243 C CA . ILE A 1 148 ? -12.884 18.608 16.181 1.00 59.78 148 ILE A CA 1
ATOM 1244 C C . ILE A 1 148 ? -12.968 20.122 16.363 1.00 59.78 148 ILE A C 1
ATOM 1246 O O . ILE A 1 148 ? -13.347 20.850 15.450 1.00 59.78 148 ILE A O 1
ATOM 1250 N N . CYS A 1 149 ? -12.634 20.601 17.557 1.00 64.69 149 CYS A N 1
ATOM 1251 C CA . CYS A 1 149 ? -12.742 22.014 17.877 1.00 64.69 149 CYS A CA 1
ATOM 1252 C C . CYS A 1 149 ? -11.608 22.749 17.151 1.00 64.69 149 CYS A C 1
ATOM 1254 O O . CYS A 1 149 ? -10.438 22.689 17.558 1.00 64.69 149 CYS A O 1
ATOM 1256 N N . HIS A 1 150 ? -11.964 23.396 16.040 1.00 63.81 150 HIS A N 1
ATOM 1257 C CA . HIS A 1 150 ? -11.065 24.167 15.180 1.00 63.81 150 HIS A CA 1
ATOM 1258 C C . HIS A 1 150 ? -10.770 25.573 15.711 1.00 63.81 150 HIS A C 1
ATOM 1260 O O . HIS A 1 150 ? -9.901 26.253 15.163 1.00 63.81 150 HIS A O 1
ATOM 1266 N N . ASP A 1 151 ? -11.436 25.981 16.792 1.00 74.94 151 ASP A N 1
ATOM 1267 C CA . ASP A 1 151 ? -11.226 27.278 17.424 1.00 74.94 151 ASP A CA 1
ATOM 1268 C C . ASP A 1 151 ? -9.759 27.486 17.817 1.00 74.94 151 ASP A C 1
ATOM 1270 O O . ASP A 1 151 ? -9.031 26.519 18.080 1.00 74.94 151 ASP A O 1
ATOM 1274 N N . PRO A 1 152 ? -9.303 28.736 17.953 1.00 75.75 152 PRO A N 1
ATOM 1275 C CA . PRO A 1 152 ? -8.012 29.016 18.558 1.00 75.75 152 PRO A CA 1
ATOM 1276 C C . PRO A 1 152 ? -7.849 28.291 19.905 1.00 75.75 152 PRO A C 1
ATOM 1278 O O . PRO A 1 152 ? -8.791 28.161 20.693 1.00 75.75 152 PRO A O 1
ATOM 1281 N N . LEU A 1 153 ? -6.634 27.801 20.178 1.00 82.75 153 LEU A N 1
ATOM 1282 C CA . LEU A 1 153 ? -6.306 27.265 21.500 1.00 82.75 153 LEU A CA 1
ATOM 1283 C C . LEU A 1 153 ? -6.498 28.378 22.535 1.00 82.75 153 LEU A C 1
ATOM 1285 O O . LEU A 1 153 ? -5.938 29.467 22.388 1.00 82.75 153 LEU A O 1
ATOM 1289 N N . SER A 1 154 ? -7.264 28.097 23.583 1.00 84.06 154 SER A N 1
ATOM 1290 C CA . SER A 1 154 ? -7.419 29.001 24.720 1.00 84.06 154 SER A CA 1
ATOM 1291 C C . SER A 1 154 ? -6.103 29.138 25.488 1.00 84.06 154 SER A C 1
ATOM 1293 O O . SER A 1 154 ? -5.249 28.248 25.452 1.00 84.06 154 SER A O 1
ATOM 1295 N N . GLU A 1 155 ? -5.939 30.223 26.247 1.00 80.38 155 GLU A N 1
ATOM 1296 C CA . GLU A 1 155 ? -4.743 30.420 27.080 1.00 80.38 155 GLU A CA 1
ATOM 1297 C C . GLU A 1 155 ? -4.538 29.288 28.098 1.00 80.38 155 GLU A C 1
ATOM 1299 O O . GLU A 1 155 ? -3.406 28.877 28.352 1.00 80.38 155 GLU A O 1
ATOM 1304 N N . ARG A 1 156 ? -5.624 28.688 28.606 1.00 81.81 156 ARG A N 1
ATOM 1305 C CA . ARG A 1 156 ? -5.545 27.526 29.507 1.00 81.81 156 ARG A CA 1
ATOM 1306 C C . ARG A 1 156 ? -4.981 26.288 28.802 1.00 81.81 156 ARG A C 1
ATOM 1308 O O . ARG A 1 156 ? -4.136 25.597 29.368 1.00 81.81 156 ARG A O 1
ATOM 1315 N N . GLU A 1 157 ? -5.404 26.024 27.565 1.00 85.81 157 GLU A N 1
ATOM 1316 C CA . GLU A 1 157 ? -4.882 24.913 26.755 1.00 85.81 157 GLU A CA 1
ATOM 1317 C C . GLU A 1 157 ? -3.417 25.147 26.369 1.00 85.81 157 GLU A C 1
ATOM 1319 O O . GLU A 1 157 ? -2.591 24.242 26.482 1.00 85.81 157 GLU A O 1
ATOM 1324 N N . LYS A 1 158 ? -3.069 26.377 25.973 1.00 87.62 158 LYS A N 1
ATOM 1325 C CA . LYS A 1 158 ? -1.689 26.782 25.670 1.00 87.62 158 LYS A CA 1
ATOM 1326 C C . LYS A 1 158 ? -0.767 26.573 26.871 1.00 87.62 158 LYS A C 1
ATOM 1328 O O . LYS A 1 158 ? 0.303 25.981 26.719 1.00 87.62 158 LYS A O 1
ATOM 1333 N N . GLN A 1 159 ? -1.194 27.005 28.058 1.00 86.06 159 GLN A N 1
ATOM 1334 C CA . GLN A 1 159 ? -0.415 26.860 29.284 1.00 86.06 159 GLN A CA 1
ATOM 1335 C C . GLN A 1 159 ? -0.247 25.394 29.682 1.00 86.06 159 GLN A C 1
ATOM 1337 O O . GLN A 1 159 ? 0.849 24.979 30.060 1.00 86.06 159 GLN A O 1
ATOM 1342 N N . PHE A 1 160 ? -1.298 24.589 29.519 1.00 89.31 160 PHE A N 1
ATOM 1343 C CA . PHE A 1 160 ? -1.216 23.151 29.737 1.00 89.31 160 PHE A CA 1
ATOM 1344 C C . PHE A 1 160 ? -0.216 22.480 28.790 1.00 89.31 160 PHE A C 1
ATOM 1346 O O . PHE A 1 160 ? 0.620 21.708 29.249 1.00 89.31 160 PHE A O 1
ATOM 1353 N N . ILE A 1 161 ? -0.246 22.808 27.493 1.00 87.00 161 ILE A N 1
ATOM 1354 C CA . ILE A 1 161 ? 0.704 22.275 26.503 1.00 87.00 161 ILE A CA 1
ATOM 1355 C C . ILE A 1 161 ? 2.148 22.613 26.895 1.00 87.00 161 ILE A C 1
ATOM 1357 O O . ILE A 1 161 ? 3.013 21.739 26.862 1.00 87.00 161 ILE A O 1
ATOM 1361 N N . ILE A 1 162 ? 2.408 23.862 27.297 1.00 87.19 162 ILE A N 1
ATOM 1362 C CA . ILE A 1 162 ? 3.740 24.301 27.737 1.00 87.19 162 ILE A CA 1
ATOM 1363 C C . ILE A 1 162 ? 4.189 23.500 28.961 1.00 87.19 162 ILE A C 1
ATOM 1365 O O . ILE A 1 162 ? 5.279 22.931 28.957 1.00 87.19 162 ILE A O 1
ATOM 1369 N N . GLN A 1 163 ? 3.345 23.429 29.991 1.00 86.50 163 GLN A N 1
ATOM 1370 C CA . GLN A 1 163 ? 3.664 22.741 31.239 1.00 86.50 163 GLN A CA 1
ATOM 1371 C C . GLN A 1 163 ? 3.909 21.245 31.013 1.00 86.50 163 GLN A C 1
ATOM 1373 O O . GLN A 1 163 ? 4.897 20.697 31.501 1.00 86.50 163 GLN A O 1
ATOM 1378 N N . TRP A 1 164 ? 3.041 20.595 30.238 1.00 89.50 164 TRP A N 1
ATOM 1379 C CA . TRP A 1 164 ? 3.137 19.172 29.930 1.00 89.50 164 TRP A CA 1
ATOM 1380 C C . TRP A 1 164 ? 4.449 18.845 29.212 1.00 89.50 164 TRP A C 1
ATOM 1382 O O . TRP A 1 164 ? 5.153 17.914 29.604 1.00 89.50 164 TRP A O 1
ATOM 1392 N N . ILE A 1 165 ? 4.826 19.641 28.204 1.00 84.81 165 ILE A N 1
ATOM 1393 C CA . ILE A 1 165 ? 6.067 19.423 27.449 1.00 84.81 165 ILE A CA 1
ATOM 1394 C C . ILE A 1 165 ? 7.296 19.653 28.337 1.00 84.81 165 ILE A C 1
ATOM 1396 O O . ILE A 1 165 ? 8.228 18.850 28.281 1.00 84.81 165 ILE A O 1
ATOM 1400 N N . SER A 1 166 ? 7.295 20.678 29.194 1.00 83.31 166 SER A N 1
ATOM 1401 C CA . SER A 1 166 ? 8.384 20.915 30.153 1.00 83.31 166 SER A CA 1
ATOM 1402 C C . SER A 1 166 ? 8.568 19.737 31.116 1.00 83.31 166 SER A C 1
ATOM 1404 O O . SER A 1 166 ? 9.684 19.248 31.284 1.00 83.31 166 SER A O 1
ATOM 1406 N N . ILE A 1 167 ? 7.474 19.215 31.683 1.00 79.62 167 ILE A N 1
ATOM 1407 C CA . ILE A 1 167 ? 7.507 18.049 32.581 1.00 79.62 167 ILE A CA 1
ATOM 1408 C C . ILE A 1 167 ? 7.976 16.796 31.831 1.00 79.62 167 ILE A C 1
ATOM 1410 O O . ILE A 1 167 ? 8.814 16.047 32.335 1.00 79.62 167 ILE A O 1
ATOM 1414 N N . SER A 1 168 ? 7.473 16.569 30.615 1.00 78.44 168 SER A N 1
ATOM 1415 C CA . SER A 1 168 ? 7.864 15.425 29.784 1.00 78.44 168 SER A CA 1
ATOM 1416 C C . SER A 1 168 ? 9.359 15.444 29.457 1.00 78.44 168 SER A C 1
ATOM 1418 O O . SER A 1 168 ? 10.004 14.396 29.502 1.00 78.44 168 SER A O 1
ATOM 1420 N N . LYS A 1 169 ? 9.920 16.621 29.159 1.00 73.69 169 LYS A N 1
ATOM 1421 C CA . LYS A 1 169 ? 11.351 16.794 28.880 1.00 73.69 169 LYS A CA 1
ATOM 1422 C C . LYS A 1 169 ? 12.221 16.584 30.119 1.00 73.69 169 LYS A C 1
ATOM 1424 O O . LYS A 1 169 ? 13.268 15.953 30.010 1.00 73.69 169 LYS A O 1
ATOM 1429 N N . MET A 1 170 ? 11.769 17.036 31.293 1.00 61.09 170 MET A N 1
ATOM 1430 C CA . MET A 1 170 ? 12.475 16.789 32.558 1.00 61.09 170 MET A CA 1
ATOM 1431 C C . MET A 1 170 ? 12.494 15.303 32.940 1.00 61.09 170 MET A C 1
ATOM 1433 O O . MET A 1 170 ? 13.507 14.814 33.432 1.00 61.09 170 MET A O 1
ATOM 1437 N N . LYS A 1 171 ? 11.403 14.565 32.692 1.00 64.19 171 LYS A N 1
ATOM 1438 C CA . LYS A 1 171 ? 11.277 13.155 33.100 1.00 64.19 171 LYS A CA 1
ATOM 1439 C C . LYS A 1 171 ? 12.042 12.165 32.217 1.00 64.19 171 LYS A C 1
ATOM 1441 O O . LYS A 1 171 ? 12.475 11.138 32.725 1.00 64.19 171 LYS A O 1
ATOM 1446 N N . GLN A 1 172 ? 12.183 12.421 30.913 1.00 57.28 172 GLN A N 1
ATOM 1447 C CA . GLN A 1 172 ? 12.653 11.389 29.970 1.00 57.28 172 GLN A CA 1
ATOM 1448 C C . GLN A 1 172 ? 14.114 11.518 29.506 1.00 57.28 172 GLN A C 1
ATOM 1450 O O . GLN A 1 172 ? 14.559 10.648 28.761 1.00 57.28 172 GLN A O 1
ATOM 1455 N N . LYS A 1 173 ? 14.869 12.568 29.885 1.00 54.69 173 LYS A N 1
ATOM 1456 C CA . LYS A 1 173 ? 16.210 12.882 29.314 1.00 54.69 173 LYS A CA 1
ATOM 1457 C C . LYS A 1 173 ? 16.261 12.779 27.770 1.00 54.69 173 LYS A C 1
ATOM 1459 O O . LYS A 1 173 ? 17.313 12.546 27.184 1.00 54.69 173 LYS A O 1
ATOM 1464 N N . ASN A 1 174 ? 15.114 12.926 27.104 1.00 57.25 174 ASN A N 1
ATOM 1465 C CA . ASN A 1 174 ? 14.934 12.752 25.670 1.00 57.25 174 ASN A CA 1
ATOM 1466 C C . ASN A 1 174 ? 14.065 13.901 25.155 1.00 57.25 174 ASN A C 1
ATOM 1468 O O . ASN A 1 174 ? 13.001 14.182 25.706 1.00 57.25 174 ASN A O 1
ATOM 1472 N N . ASP A 1 175 ? 14.505 14.553 24.082 1.00 64.56 175 ASP A N 1
ATOM 1473 C CA . ASP A 1 175 ? 13.849 15.734 23.512 1.00 64.56 175 ASP A CA 1
ATOM 1474 C C . ASP A 1 175 ? 12.578 15.428 22.705 1.00 64.56 175 ASP A C 1
ATOM 1476 O O . ASP A 1 175 ? 11.934 16.337 22.167 1.00 64.56 175 ASP A O 1
ATOM 1480 N N . ARG A 1 176 ? 12.191 14.153 22.591 1.00 75.06 176 ARG A N 1
ATOM 1481 C CA . ARG A 1 176 ? 11.075 13.736 21.741 1.00 75.06 176 ARG A CA 1
ATOM 1482 C C . ARG A 1 176 ? 9.718 13.919 22.428 1.00 75.06 176 ARG A C 1
ATOM 1484 O O . ARG A 1 176 ? 9.384 13.230 23.382 1.00 75.06 176 ARG A O 1
ATOM 1491 N N . ILE A 1 177 ? 8.884 14.787 21.855 1.00 80.19 177 ILE A N 1
ATOM 1492 C CA . ILE A 1 177 ? 7.510 15.036 22.316 1.00 80.19 177 ILE A CA 1
ATOM 1493 C C . ILE A 1 177 ? 6.560 13.956 21.771 1.00 80.19 177 ILE A C 1
ATOM 1495 O O . ILE A 1 177 ? 6.448 13.774 20.554 1.00 80.19 177 ILE A O 1
ATOM 1499 N N . SER A 1 178 ? 5.833 13.270 22.662 1.00 82.56 178 SER A N 1
ATOM 1500 C CA . SER A 1 178 ? 4.721 12.386 22.283 1.00 82.56 178 SER A CA 1
ATOM 1501 C C . SER A 1 178 ? 3.433 13.190 22.089 1.00 82.56 178 SER A C 1
ATOM 1503 O O . SER A 1 178 ? 2.663 13.412 23.022 1.00 82.56 178 SER A O 1
ATOM 1505 N N . TRP A 1 179 ? 3.182 13.620 20.850 1.00 80.38 179 TRP A N 1
ATOM 1506 C CA . TRP A 1 179 ? 1.981 14.386 20.488 1.00 80.38 179 TRP A CA 1
ATOM 1507 C C . TRP A 1 179 ? 0.674 13.616 20.703 1.00 80.38 179 TRP A C 1
ATOM 1509 O O . TRP A 1 179 ? -0.360 14.226 20.961 1.00 80.38 179 TRP A O 1
ATOM 1519 N N . VAL A 1 180 ? 0.718 12.282 20.619 1.00 75.00 180 VAL A N 1
ATOM 1520 C CA . VAL A 1 180 ? -0.444 11.417 20.862 1.00 75.00 180 VAL A CA 1
ATOM 1521 C C . VAL A 1 180 ? -0.841 11.458 22.336 1.00 75.00 180 VAL A C 1
ATOM 1523 O O . VAL A 1 180 ? -2.007 11.703 22.628 1.00 75.00 180 VAL A O 1
ATOM 1526 N N . CYS A 1 181 ? 0.124 11.293 23.248 1.00 78.62 181 CYS A N 1
ATOM 1527 C CA . CYS A 1 181 ? -0.122 11.364 24.690 1.00 78.62 181 CYS A CA 1
ATOM 1528 C C . CYS A 1 181 ? -0.590 12.763 25.101 1.00 78.62 181 CYS A C 1
ATOM 1530 O O . CYS A 1 181 ? -1.625 12.891 25.742 1.00 78.62 181 CYS A O 1
ATOM 1532 N N . LEU A 1 182 ? 0.098 13.813 24.636 1.00 81.31 182 LEU A N 1
ATOM 1533 C CA . LEU A 1 182 ? -0.288 15.196 24.927 1.00 81.31 182 LEU A CA 1
ATOM 1534 C C . LEU A 1 182 ? -1.722 15.509 24.474 1.00 81.31 182 LEU A C 1
ATOM 1536 O O . LEU A 1 182 ? -2.468 16.160 25.198 1.00 81.31 182 LEU A O 1
ATOM 1540 N N . ARG A 1 183 ? -2.121 15.060 23.278 1.00 82.50 183 ARG A N 1
ATOM 1541 C CA . ARG A 1 183 ? -3.484 15.267 22.771 1.00 82.50 183 ARG A CA 1
ATOM 1542 C C . ARG A 1 183 ? -4.522 14.536 23.621 1.00 82.50 183 ARG A C 1
ATOM 1544 O O . ARG A 1 183 ? -5.579 15.108 23.867 1.00 82.50 183 ARG A O 1
ATOM 1551 N N . ASN A 1 184 ? -4.241 13.306 24.043 1.00 74.06 184 ASN A N 1
ATOM 1552 C CA . ASN A 1 184 ? -5.160 12.548 24.888 1.00 74.06 184 ASN A CA 1
ATOM 1553 C C . ASN A 1 184 ? -5.319 13.220 26.254 1.00 74.06 184 ASN A C 1
ATOM 1555 O O . ASN A 1 184 ? -6.444 13.468 26.665 1.00 74.06 184 ASN A O 1
ATOM 1559 N N . ASP A 1 185 ? -4.220 13.629 26.888 1.00 78.81 185 ASP A N 1
ATOM 1560 C CA . ASP A 1 185 ? -4.268 14.314 28.183 1.00 78.81 185 ASP A CA 1
ATOM 1561 C C . ASP A 1 185 ? -4.972 15.679 28.083 1.00 78.81 185 ASP A C 1
ATOM 1563 O O . ASP A 1 185 ? -5.715 16.072 28.982 1.00 78.81 185 ASP A O 1
ATOM 1567 N N . LEU A 1 186 ? -4.794 16.394 26.964 1.00 82.19 186 LEU A N 1
ATOM 1568 C CA . LEU A 1 186 ? -5.523 17.632 26.672 1.00 82.19 186 LEU A CA 1
ATOM 1569 C C . LEU A 1 186 ? -7.027 17.368 26.506 1.00 82.19 186 LEU A C 1
ATOM 1571 O O . LEU A 1 186 ? -7.839 18.110 27.059 1.00 82.19 186 LEU A O 1
ATOM 1575 N N . LYS A 1 187 ? -7.399 16.303 25.781 1.00 81.69 187 LYS A N 1
ATOM 1576 C CA . LYS A 1 187 ? -8.797 15.889 25.605 1.00 81.69 187 LYS A CA 1
ATOM 1577 C C . LYS A 1 187 ? -9.428 15.543 26.950 1.00 81.69 187 LYS A C 1
ATOM 1579 O O . LYS A 1 187 ? -10.509 16.041 27.232 1.00 81.69 187 LYS A O 1
ATOM 1584 N N . THR A 1 188 ? -8.743 14.771 27.790 1.00 76.00 188 THR A N 1
ATOM 1585 C CA . THR A 1 188 ? -9.217 14.416 29.135 1.00 76.00 188 THR A CA 1
ATOM 1586 C C . THR A 1 188 ? -9.389 15.650 30.018 1.00 76.00 188 THR A C 1
ATOM 1588 O O . THR A 1 188 ? -10.366 15.754 30.746 1.00 76.00 188 THR A O 1
ATOM 1591 N N . LYS A 1 189 ? -8.469 16.621 29.945 1.00 81.00 189 LYS A N 1
ATOM 1592 C CA . LYS A 1 189 ? -8.506 17.803 30.818 1.00 81.00 189 LYS A CA 1
ATOM 1593 C C . LYS A 1 189 ? -9.539 18.854 30.410 1.00 81.00 189 LYS A C 1
ATOM 1595 O O . LYS A 1 189 ? -10.097 19.522 31.276 1.00 81.00 189 LYS A O 1
ATOM 1600 N N . PHE A 1 190 ? -9.735 19.061 29.110 1.00 80.62 190 PHE A N 1
ATOM 1601 C CA . PHE A 1 190 ? -10.575 20.146 28.589 1.00 80.62 190 PHE A CA 1
ATOM 1602 C C . PHE A 1 190 ? -11.862 19.655 27.927 1.00 80.62 190 PHE A C 1
ATOM 1604 O O . PHE A 1 190 ? -12.631 20.486 27.453 1.00 80.62 190 PHE A O 1
ATOM 1611 N N . TYR A 1 191 ? -12.081 18.337 27.864 1.00 76.06 191 TYR A N 1
ATOM 1612 C CA . TYR A 1 191 ? -13.203 17.692 27.171 1.00 76.06 191 TYR A CA 1
ATOM 1613 C C . TYR A 1 191 ? -13.354 18.154 25.710 1.00 76.06 191 TYR A C 1
ATOM 1615 O O . TYR A 1 191 ? -14.439 18.139 25.138 1.00 76.06 191 TYR A O 1
ATOM 1623 N N . LYS A 1 192 ? -12.241 18.577 25.091 1.00 77.62 192 LYS A N 1
ATOM 1624 C CA . LYS A 1 192 ? -12.178 19.111 23.726 1.00 77.62 192 LYS A CA 1
ATOM 1625 C C . LYS A 1 192 ? -11.192 18.319 22.887 1.00 77.62 192 LYS A C 1
ATOM 1627 O O . LYS A 1 192 ? -10.010 18.207 23.218 1.00 77.62 192 LYS A O 1
ATOM 1632 N N . THR A 1 193 ? -11.661 17.817 21.749 1.00 76.62 193 THR A N 1
ATOM 1633 C CA . THR A 1 193 ? -10.800 17.126 20.787 1.00 76.62 193 THR A CA 1
ATOM 1634 C C . THR A 1 193 ? -10.136 18.153 19.876 1.00 76.62 193 THR A C 1
ATOM 1636 O O . THR A 1 193 ? -10.765 18.712 18.980 1.00 76.62 193 THR A O 1
ATOM 1639 N N . ARG A 1 194 ? -8.845 18.415 20.101 1.00 77.44 194 ARG A N 1
ATOM 1640 C CA . ARG A 1 194 ? -8.043 19.317 19.263 1.00 77.44 194 ARG A CA 1
ATOM 1641 C C . ARG A 1 194 ? -7.288 18.546 18.177 1.00 77.44 194 ARG A C 1
ATOM 1643 O O . ARG A 1 194 ? -6.737 17.474 18.457 1.00 77.44 194 ARG A O 1
ATOM 1650 N N . PRO A 1 195 ? -7.185 19.084 16.948 1.00 80.00 195 PRO A N 1
ATOM 1651 C CA . PRO A 1 195 ? -6.380 18.456 15.914 1.00 80.00 195 PRO A CA 1
ATOM 1652 C C . PRO A 1 195 ? -4.898 18.532 16.297 1.00 80.00 195 PRO A C 1
ATOM 1654 O O . PRO A 1 195 ? -4.407 19.569 16.736 1.00 80.00 195 PRO A O 1
ATOM 1657 N N . GLU A 1 196 ? -4.152 17.447 16.080 1.00 77.12 196 GLU A N 1
ATOM 1658 C CA . GLU A 1 196 ? -2.723 17.354 16.437 1.00 77.12 196 GLU A CA 1
ATOM 1659 C C . GLU A 1 196 ? -1.885 18.485 15.815 1.00 77.12 196 GLU A C 1
ATOM 1661 O O . GLU A 1 196 ? -0.923 18.972 16.411 1.00 77.12 196 GLU A O 1
ATOM 1666 N N . ASN A 1 197 ? -2.290 18.943 14.629 1.00 77.25 197 ASN A N 1
ATOM 1667 C CA . ASN A 1 197 ? -1.656 20.056 13.934 1.00 77.25 197 ASN A CA 1
ATOM 1668 C C . ASN A 1 197 ? -1.786 21.378 14.699 1.00 77.25 197 ASN A C 1
ATOM 1670 O O . ASN A 1 197 ? -0.844 22.160 14.671 1.00 77.25 197 ASN A O 1
ATOM 1674 N N . ALA A 1 198 ? -2.883 21.627 15.422 1.00 84.31 198 ALA A N 1
ATOM 1675 C CA . ALA A 1 198 ? -3.026 22.844 16.226 1.00 84.31 198 ALA A CA 1
ATOM 1676 C C . ALA A 1 198 ? -1.994 22.888 17.363 1.00 84.31 198 ALA A C 1
ATOM 1678 O O . ALA A 1 198 ? -1.352 23.916 17.578 1.00 84.31 198 ALA A O 1
ATOM 1679 N N . LEU A 1 199 ? -1.772 21.752 18.032 1.00 85.06 199 LEU A N 1
ATOM 1680 C CA . LEU A 1 199 ? -0.790 21.617 19.112 1.00 85.06 199 LEU A CA 1
ATOM 1681 C C . LEU A 1 199 ? 0.633 21.831 18.579 1.00 85.06 199 LEU A C 1
ATOM 1683 O O . LEU A 1 199 ? 1.401 22.609 19.148 1.00 85.06 199 LEU A O 1
ATOM 1687 N N . LYS A 1 200 ? 0.962 21.184 17.452 1.00 84.12 200 LYS A N 1
ATOM 1688 C CA . LYS A 1 200 ? 2.256 21.345 16.770 1.00 84.12 200 LYS A CA 1
ATOM 1689 C C . LYS A 1 200 ? 2.482 22.787 16.330 1.00 84.12 200 LYS A C 1
ATOM 1691 O O . LYS A 1 200 ? 3.527 23.358 16.630 1.00 84.12 200 LYS A O 1
ATOM 1696 N N . ASN A 1 201 ? 1.503 23.385 15.652 1.00 86.19 201 ASN A N 1
ATOM 1697 C CA . ASN A 1 201 ? 1.590 24.754 15.149 1.00 86.19 201 ASN A CA 1
ATOM 1698 C C . ASN A 1 201 ? 1.822 25.744 16.290 1.00 86.19 201 ASN A C 1
ATOM 1700 O O . ASN A 1 201 ? 2.715 26.583 16.188 1.00 86.19 201 ASN A O 1
ATOM 1704 N N . PHE A 1 202 ? 1.081 25.615 17.394 1.00 89.50 202 PHE A N 1
ATOM 1705 C CA . PHE A 1 202 ? 1.277 26.451 18.574 1.00 89.50 202 PHE A CA 1
ATOM 1706 C C . PHE A 1 202 ? 2.681 26.301 19.162 1.00 89.50 202 PHE A C 1
ATOM 1708 O O . PHE A 1 202 ? 3.375 27.304 19.344 1.00 89.50 202 PHE A O 1
ATOM 1715 N N . TRP A 1 203 ? 3.119 25.065 19.418 1.00 87.56 203 TRP A N 1
ATOM 1716 C CA . TRP A 1 203 ? 4.414 24.808 20.043 1.00 87.56 203 TRP A CA 1
ATOM 1717 C C . TRP A 1 203 ? 5.582 25.308 19.186 1.00 87.56 203 TRP A C 1
ATOM 1719 O O . TRP A 1 203 ? 6.411 26.079 19.667 1.00 87.56 203 TRP A O 1
ATOM 1729 N N . TYR A 1 204 ? 5.623 24.956 17.898 1.00 85.69 204 TYR A N 1
ATOM 1730 C CA . TYR A 1 204 ? 6.699 25.393 17.004 1.00 85.69 204 TYR A CA 1
ATOM 1731 C C . TYR A 1 204 ? 6.643 26.897 16.701 1.00 85.69 204 TYR A C 1
ATOM 1733 O O . TYR A 1 204 ? 7.678 27.530 16.509 1.00 85.69 204 TYR A O 1
ATOM 1741 N N . SER A 1 205 ? 5.456 27.512 16.677 1.00 83.88 205 SER A N 1
ATOM 1742 C CA . SER A 1 205 ? 5.327 28.974 16.593 1.00 83.88 205 SER A CA 1
ATOM 1743 C C . SER A 1 205 ? 5.872 29.663 17.849 1.00 83.88 205 SER A C 1
ATOM 1745 O O . SER A 1 205 ? 6.576 30.662 17.739 1.00 83.88 205 SER A O 1
ATOM 1747 N N . ARG A 1 206 ? 5.613 29.107 19.039 1.00 85.44 206 ARG A N 1
ATOM 1748 C CA . ARG A 1 206 ? 6.167 29.608 20.302 1.00 85.44 206 ARG A CA 1
ATOM 1749 C C . ARG A 1 206 ? 7.688 29.470 20.357 1.00 85.44 206 ARG A C 1
ATOM 1751 O O . ARG A 1 206 ? 8.340 30.415 20.775 1.00 85.44 206 ARG A O 1
ATOM 1758 N N . GLN A 1 207 ? 8.238 28.331 19.936 1.00 80.88 207 GLN A N 1
ATOM 1759 C CA . GLN A 1 207 ? 9.690 28.133 19.894 1.00 80.88 207 GLN A CA 1
ATOM 1760 C C . GLN A 1 207 ? 10.377 29.143 18.972 1.00 80.88 207 GLN A C 1
ATOM 1762 O O . GLN A 1 207 ? 11.387 29.704 19.371 1.00 80.88 207 GLN A O 1
ATOM 1767 N N . ARG A 1 208 ? 9.794 29.421 17.795 1.00 78.94 208 ARG A N 1
ATOM 1768 C CA . ARG A 1 208 ? 10.293 30.460 16.881 1.00 78.94 208 ARG A CA 1
ATOM 1769 C C . ARG A 1 208 ? 10.297 31.840 17.538 1.00 78.94 208 ARG A C 1
ATOM 1771 O O . ARG A 1 208 ? 11.343 32.454 17.616 1.00 78.94 208 ARG A O 1
ATOM 1778 N N . ARG A 1 209 ? 9.180 32.265 18.140 1.00 80.56 209 ARG A N 1
ATOM 1779 C CA . ARG A 1 209 ? 9.095 33.568 18.834 1.00 80.56 209 ARG A CA 1
ATOM 1780 C C . ARG A 1 209 ? 10.080 33.740 19.996 1.00 80.56 209 ARG A C 1
ATOM 1782 O O . ARG A 1 209 ? 10.432 34.865 20.318 1.00 80.56 209 ARG A O 1
ATOM 1789 N N . LEU A 1 210 ? 10.461 32.652 20.666 1.00 75.75 210 LEU A N 1
ATOM 1790 C CA . LEU A 1 210 ? 11.393 32.680 21.800 1.00 75.75 210 LEU A CA 1
ATOM 1791 C C . LEU A 1 210 ? 12.871 32.616 21.375 1.00 75.75 210 LEU A C 1
ATOM 1793 O O . LEU A 1 210 ? 13.740 32.711 22.237 1.00 75.75 210 LEU A O 1
ATOM 1797 N N . GLY A 1 211 ? 13.162 32.472 20.081 1.00 64.94 211 GLY A N 1
ATOM 1798 C CA . GLY A 1 211 ? 14.507 32.591 19.528 1.00 64.94 211 GLY A CA 1
ATOM 1799 C C . GLY A 1 211 ? 14.462 33.173 18.117 1.00 64.94 211 GLY A C 1
ATOM 1800 O O . GLY A 1 211 ? 14.339 32.414 17.162 1.00 64.94 211 GLY A O 1
ATOM 1801 N N . GLU A 1 212 ? 14.574 34.497 17.970 1.00 46.88 212 GLU A N 1
ATOM 1802 C CA . GLU A 1 212 ? 14.655 35.163 16.655 1.00 46.88 212 GLU A CA 1
ATOM 1803 C C . GLU A 1 212 ? 15.916 36.040 16.530 1.00 46.88 212 GLU A C 1
ATOM 1805 O O . GLU A 1 212 ? 16.432 36.529 17.537 1.00 46.88 212 GLU A O 1
ATOM 1810 N N . PRO A 1 213 ? 16.426 36.225 15.296 1.00 41.47 213 PRO A N 1
ATOM 1811 C CA . PRO A 1 213 ? 15.922 37.336 14.486 1.00 41.47 213 PRO A CA 1
ATOM 1812 C C . PRO A 1 213 ? 15.186 36.883 13.216 1.00 41.47 213 PRO A C 1
ATOM 1814 O O . PRO A 1 213 ? 15.533 35.886 12.581 1.00 41.47 213 PRO A O 1
ATOM 1817 N N . ALA A 1 214 ? 14.176 37.667 12.845 1.00 47.50 214 ALA A N 1
ATOM 1818 C CA . ALA A 1 214 ? 13.387 37.544 11.627 1.00 47.50 214 ALA A CA 1
ATOM 1819 C C . ALA A 1 214 ? 14.253 37.542 10.358 1.00 47.50 214 ALA A C 1
ATOM 1821 O O . ALA A 1 214 ? 15.120 38.401 10.242 1.00 47.50 214 ALA A O 1
ATOM 1822 N N . ARG A 1 215 ? 13.938 36.671 9.382 1.00 42.69 215 ARG A N 1
ATOM 1823 C CA . ARG A 1 215 ? 13.969 36.960 7.930 1.00 42.69 215 ARG A CA 1
ATOM 1824 C C . ARG A 1 215 ? 13.043 36.001 7.159 1.00 42.69 215 ARG A C 1
ATOM 1826 O O . ARG A 1 215 ? 13.155 34.787 7.275 1.00 42.69 215 ARG A O 1
ATOM 1833 N N . GLU A 1 216 ? 12.139 36.626 6.404 1.00 37.91 216 GLU A N 1
ATOM 1834 C CA . GLU A 1 216 ? 11.429 36.189 5.190 1.00 37.91 216 GLU A CA 1
ATOM 1835 C C . GLU A 1 216 ? 10.748 34.809 5.181 1.00 37.91 216 GLU A C 1
ATOM 1837 O O . GLU A 1 216 ? 11.352 33.754 4.995 1.00 37.91 216 GLU A O 1
ATOM 1842 N N . GLY A 1 217 ? 9.415 34.829 5.286 1.00 38.44 217 GLY A N 1
ATOM 1843 C CA . GLY A 1 217 ? 8.598 33.684 4.897 1.00 38.44 217 GLY A CA 1
ATOM 1844 C C . GLY A 1 217 ? 8.704 33.412 3.388 1.00 38.44 217 GLY A C 1
ATOM 1845 O O . GLY A 1 217 ? 8.894 34.347 2.608 1.00 38.44 217 GLY A O 1
ATOM 1846 N N . PRO A 1 218 ? 8.513 32.162 2.932 1.00 40.62 218 PRO A N 1
ATOM 1847 C CA . PRO A 1 218 ? 8.412 31.851 1.514 1.00 40.62 218 PRO A CA 1
ATOM 1848 C C . PRO A 1 218 ? 7.022 32.268 1.013 1.00 40.62 218 PRO A C 1
ATOM 1850 O O . PRO A 1 218 ? 6.137 31.445 0.796 1.00 40.62 218 PRO A O 1
ATOM 1853 N N . SER A 1 219 ? 6.818 33.574 0.884 1.00 48.69 219 SER A N 1
ATOM 1854 C CA . SER A 1 219 ? 5.738 34.177 0.110 1.00 48.69 219 SER A CA 1
ATOM 1855 C C . SER A 1 219 ? 6.198 35.531 -0.422 1.00 48.69 219 SER A C 1
ATOM 1857 O O . SER A 1 219 ? 5.573 36.547 -0.166 1.00 48.69 219 SER A O 1
ATOM 1859 N N . ASN A 1 220 ? 7.302 35.523 -1.165 1.00 39.91 220 ASN A N 1
ATOM 1860 C CA . ASN A 1 220 ? 7.604 36.517 -2.186 1.00 39.91 220 ASN A CA 1
ATOM 1861 C C . ASN A 1 220 ? 8.140 35.743 -3.391 1.00 39.91 220 ASN A C 1
ATOM 1863 O O . ASN A 1 220 ? 9.302 35.347 -3.433 1.00 39.91 220 ASN A O 1
ATOM 1867 N N . LYS A 1 221 ? 7.270 35.480 -4.372 1.00 39.69 221 LYS A N 1
ATOM 1868 C CA . LYS A 1 221 ? 7.758 35.323 -5.743 1.00 39.69 221 LYS A CA 1
ATOM 1869 C C . LYS A 1 221 ? 8.378 36.677 -6.102 1.00 39.69 221 LYS A C 1
ATOM 1871 O O . LYS A 1 221 ? 7.664 37.671 -5.966 1.00 39.69 221 LYS A O 1
ATOM 1876 N N . PRO A 1 222 ? 9.645 36.763 -6.530 1.00 35.41 222 PRO A N 1
ATOM 1877 C CA . PRO A 1 222 ? 10.097 37.980 -7.178 1.00 35.41 222 PRO A CA 1
ATOM 1878 C C . PRO A 1 222 ? 9.186 38.214 -8.387 1.00 35.41 222 PRO A C 1
ATOM 1880 O O . PRO A 1 222 ? 8.947 37.300 -9.182 1.00 35.41 222 PRO A O 1
ATOM 1883 N N . ALA A 1 223 ? 8.623 39.418 -8.480 1.00 38.50 223 ALA A N 1
ATOM 1884 C CA . ALA A 1 223 ? 8.054 39.895 -9.725 1.00 38.50 223 ALA A CA 1
ATOM 1885 C C . ALA A 1 223 ? 9.150 39.773 -10.788 1.00 38.50 223 ALA A C 1
ATOM 1887 O O . ALA A 1 223 ? 10.257 40.274 -10.598 1.00 38.50 223 ALA A O 1
ATOM 1888 N N . ILE A 1 224 ? 8.858 39.045 -11.862 1.00 39.72 224 ILE A N 1
ATOM 1889 C CA . ILE A 1 224 ? 9.692 39.020 -13.060 1.00 39.72 224 ILE A CA 1
ATOM 1890 C C . ILE A 1 224 ? 9.703 40.459 -13.592 1.00 39.72 224 ILE A C 1
ATOM 1892 O O . ILE A 1 224 ? 8.624 40.973 -13.897 1.00 39.72 224 ILE A O 1
ATOM 1896 N N . PRO A 1 225 ? 10.860 41.134 -13.702 1.00 37.25 225 PRO A N 1
ATOM 1897 C CA . PRO A 1 225 ? 10.941 42.352 -14.483 1.00 37.25 225 PRO A CA 1
ATOM 1898 C C . PRO A 1 225 ? 10.769 41.936 -15.942 1.00 37.25 225 PRO A C 1
ATOM 1900 O O . PRO A 1 225 ? 11.637 41.278 -16.515 1.00 37.25 225 PRO A O 1
ATOM 1903 N N . TYR A 1 226 ? 9.623 42.266 -16.530 1.00 40.38 226 TYR A N 1
ATOM 1904 C CA . TYR A 1 226 ? 9.521 42.320 -17.978 1.00 40.38 226 TYR A CA 1
ATOM 1905 C C . TYR A 1 226 ? 10.492 43.408 -18.438 1.00 40.38 226 TYR A C 1
ATOM 1907 O O . TYR A 1 226 ? 10.280 44.590 -18.169 1.00 40.38 226 TYR A O 1
ATOM 1915 N N . LEU A 1 227 ? 11.586 42.987 -19.070 1.00 41.94 227 LEU A N 1
ATOM 1916 C CA . LEU A 1 227 ? 12.356 43.841 -19.958 1.00 41.94 227 LEU A CA 1
ATOM 1917 C C . LEU A 1 227 ? 11.397 44.298 -21.059 1.00 41.94 227 LEU A C 1
ATOM 1919 O O . LEU A 1 227 ? 10.884 43.486 -21.826 1.00 41.94 227 LEU A O 1
ATOM 1923 N N . LEU A 1 228 ? 11.098 45.594 -21.057 1.00 40.53 228 LEU A N 1
ATOM 1924 C CA . LEU A 1 228 ? 10.620 46.297 -22.233 1.00 40.53 228 LEU A CA 1
ATOM 1925 C C . LEU A 1 228 ? 11.829 46.455 -23.150 1.00 40.53 228 LEU A C 1
ATOM 1927 O O . LEU A 1 228 ? 12.743 47.217 -22.840 1.00 40.53 228 LEU A O 1
ATOM 1931 N N . ASP A 1 229 ? 11.815 45.695 -24.237 1.00 40.88 229 ASP A N 1
ATOM 1932 C CA . ASP A 1 229 ? 12.571 46.006 -25.439 1.00 40.88 229 ASP A CA 1
ATOM 1933 C C . ASP A 1 229 ? 12.091 47.361 -25.988 1.00 40.88 229 ASP A C 1
ATOM 1935 O O . ASP A 1 229 ? 10.900 47.538 -26.261 1.00 40.88 229 ASP A O 1
ATOM 1939 N N . TYR A 1 230 ? 13.034 48.290 -26.141 1.00 49.59 230 TYR A N 1
ATOM 1940 C CA . TYR A 1 230 ? 13.084 49.307 -27.193 1.00 49.59 230 TYR A CA 1
ATOM 1941 C C . TYR A 1 230 ? 14.544 49.493 -27.598 1.00 49.59 230 TYR A C 1
ATOM 1943 O O . TYR A 1 230 ? 15.390 49.616 -26.682 1.00 49.59 230 TYR A O 1
#

pLDDT: mean 76.28, std 19.91, range [31.95, 95.62]

Secondary structure (DSSP, 8-state):
---PPPPPP-HHHHHHHHHHHHHTTT-TTHHHHHHHHSTTS-HHHHHHHIIIII-TTB--SPPPHHHHHHHHHHHHHH--STTSPP-HHHHHHHHHHHHS-B--HHHHHHHHHHHHHHHHHHHHHHHTT-----S------GGGSS----SPPPHHHHHHHHHHHHHHHHHHSS----HHHHHHHHHHHHS----HHHHHHHHHHHHHHTS------S--PPPP------